Protein AF-A0A960P8P6-F1 (afdb_monomer_lite)

Secondary structure (DSSP, 8-state):
--TTT-TTHHHHHHHHHHHHHHHHHHHHHHHHHHTTS----HHHHHHHHHIIIIIIIIHHHHHHHHHHH-SS---HHHHHHHHHHHHHHHHHHHHHHHHHHH-SSTHHHHHHHHHHHHHHHHHHHHHHHHHT-TT---HHHHHHHHHHHHHHHHHHHHHHHHHHHHTTT----S-TT-TTHHHHIIIIIIIHHHHHHHHHHHH-TTTTT-

Structure (mmCIF, N/CA/C/O backbone):
data_AF-A0A960P8P6-F1
#
_entry.id   AF-A0A960P8P6-F1
#
loop_
_atom_site.group_PDB
_atom_site.id
_atom_site.type_symbol
_atom_site.label_atom_id
_atom_site.label_alt_id
_atom_site.label_comp_id
_atom_site.label_asym_id
_atom_site.label_entity_id
_atom_site.label_seq_id
_atom_site.pdbx_PDB_ins_code
_atom_site.Cartn_x
_atom_site.Cartn_y
_atom_site.Cartn_z
_atom_site.occupancy
_atom_site.B_iso_or_equiv
_atom_site.auth_seq_id
_atom_site.auth_comp_id
_atom_site.auth_asym_id
_atom_site.auth_atom_id
_atom_site.pdbx_PDB_model_num
ATOM 1 N N . MET A 1 1 ? -16.354 -10.178 14.674 1.00 59.31 1 MET A N 1
ATOM 2 C CA . MET A 1 1 ? -17.463 -9.675 13.827 1.00 59.31 1 MET A CA 1
ATOM 3 C C . MET A 1 1 ? -17.496 -10.502 12.548 1.00 59.31 1 MET A C 1
ATOM 5 O O . MET A 1 1 ? -16.431 -10.892 12.094 1.00 59.31 1 MET A O 1
ATOM 9 N N . ASP A 1 2 ? -18.669 -10.809 11.998 1.00 78.50 2 ASP A N 1
ATOM 10 C CA . ASP A 1 2 ? -18.790 -11.462 10.688 1.00 78.50 2 ASP A CA 1
ATOM 11 C C . ASP A 1 2 ? -18.575 -10.417 9.574 1.00 78.50 2 ASP A C 1
ATOM 13 O O . ASP A 1 2 ? -19.075 -9.294 9.656 1.00 78.50 2 ASP A O 1
ATOM 17 N N . LEU A 1 3 ? -17.842 -10.765 8.510 1.00 79.94 3 LEU A N 1
ATOM 18 C CA . LEU A 1 3 ? -17.683 -9.893 7.344 1.00 79.94 3 LEU A CA 1
ATOM 19 C C . LEU A 1 3 ? -19.033 -9.529 6.718 1.00 79.94 3 LEU A C 1
ATOM 21 O O . LEU A 1 3 ? -19.146 -8.468 6.102 1.00 79.94 3 LEU A O 1
ATOM 25 N N . THR A 1 4 ? -20.062 -10.369 6.856 1.00 84.38 4 THR A N 1
ATOM 26 C CA . THR A 1 4 ? -21.397 -10.064 6.327 1.00 84.38 4 THR A CA 1
ATOM 27 C C . THR A 1 4 ? -22.048 -8.843 6.977 1.00 84.38 4 THR A C 1
ATOM 29 O O . THR A 1 4 ? -22.801 -8.151 6.291 1.00 84.38 4 THR A O 1
ATOM 32 N N . THR A 1 5 ? -21.703 -8.524 8.227 1.00 87.19 5 THR A N 1
ATOM 33 C CA . THR A 1 5 ? -22.281 -7.411 8.997 1.00 87.19 5 THR A CA 1
ATOM 34 C C . THR A 1 5 ? -21.346 -6.205 9.133 1.00 87.19 5 THR A C 1
ATOM 36 O O . THR A 1 5 ? -21.743 -5.176 9.676 1.00 87.19 5 THR A O 1
ATOM 39 N N . HIS A 1 6 ? -20.119 -6.287 8.605 1.00 90.94 6 HIS A N 1
ATOM 40 C CA . HIS A 1 6 ? -19.128 -5.215 8.701 1.00 90.94 6 HIS A CA 1
ATOM 41 C C . HIS A 1 6 ? -19.533 -3.965 7.898 1.00 90.94 6 HIS A C 1
ATOM 43 O O . HIS A 1 6 ? -19.796 -4.044 6.694 1.00 90.94 6 HIS A O 1
ATOM 49 N N . ALA A 1 7 ? -19.482 -2.782 8.523 1.00 92.81 7 ALA A N 1
ATOM 50 C CA . ALA A 1 7 ? -19.896 -1.508 7.913 1.00 92.81 7 ALA A CA 1
ATOM 51 C C . ALA A 1 7 ? -19.141 -1.158 6.611 1.00 92.81 7 ALA A C 1
ATOM 53 O O . ALA A 1 7 ? -19.686 -0.506 5.720 1.00 92.81 7 ALA A O 1
ATOM 54 N N . TYR A 1 8 ? -17.899 -1.638 6.488 1.00 96.00 8 TYR A N 1
ATOM 55 C CA . TYR A 1 8 ? -17.022 -1.437 5.324 1.00 96.00 8 TYR A CA 1
ATOM 56 C C . TYR A 1 8 ? -16.850 -2.686 4.448 1.00 96.00 8 TYR A C 1
ATOM 58 O O . TYR A 1 8 ? -15.866 -2.818 3.721 1.00 96.00 8 TYR A O 1
ATOM 66 N N . ARG A 1 9 ? -17.791 -3.636 4.502 1.00 95.62 9 ARG A N 1
ATOM 67 C CA . ARG A 1 9 ? -17.743 -4.885 3.721 1.00 95.62 9 ARG A CA 1
ATOM 68 C C . ARG A 1 9 ? -17.513 -4.651 2.226 1.00 95.62 9 ARG A C 1
ATOM 70 O O . ARG A 1 9 ? -16.745 -5.385 1.610 1.00 95.62 9 ARG A O 1
ATOM 77 N N . SER A 1 10 ? -18.169 -3.653 1.632 1.00 96.69 10 SER A N 1
ATOM 78 C CA . SER A 1 10 ? -17.985 -3.311 0.213 1.00 96.69 10 SER A CA 1
ATOM 79 C C . SER A 1 10 ? -16.555 -2.880 -0.106 1.00 96.69 10 SER A C 1
ATOM 81 O O . SER A 1 10 ? -16.003 -3.305 -1.113 1.00 96.69 10 SER A O 1
ATOM 83 N N . GLN A 1 11 ? -15.946 -2.079 0.765 1.00 98.06 11 GLN A N 1
ATOM 84 C CA . GLN A 1 11 ? -14.593 -1.551 0.609 1.00 98.06 11 GLN A CA 1
ATOM 85 C C . GLN A 1 11 ? -13.559 -2.663 0.772 1.00 98.06 11 GLN A C 1
ATOM 87 O O . GLN A 1 11 ? -12.677 -2.810 -0.067 1.00 98.06 11 GLN A O 1
ATOM 92 N N . ILE A 1 12 ? -13.725 -3.507 1.794 1.00 97.56 12 ILE A N 1
ATOM 93 C CA . ILE A 1 12 ? -12.895 -4.699 2.005 1.00 97.56 12 ILE A CA 1
ATOM 94 C C . ILE A 1 12 ? -12.944 -5.607 0.770 1.00 97.56 12 ILE A C 1
ATOM 96 O O . ILE A 1 12 ? -11.909 -6.047 0.283 1.00 97.56 12 ILE A O 1
ATOM 100 N N . ARG A 1 13 ? -14.135 -5.845 0.209 1.00 97.56 13 ARG A N 1
ATOM 101 C CA . ARG A 1 13 ? -14.291 -6.667 -1.001 1.00 97.56 13 ARG A CA 1
ATOM 102 C C . ARG A 1 13 ? -13.698 -6.039 -2.247 1.00 97.56 13 ARG A C 1
ATOM 104 O O . ARG A 1 13 ? -13.136 -6.766 -3.052 1.00 97.56 13 ARG A O 1
ATOM 111 N N . LEU A 1 14 ? -13.817 -4.726 -2.409 1.00 98.31 14 LEU A N 1
ATOM 112 C CA . LEU A 1 14 ? -13.173 -4.011 -3.505 1.00 98.31 14 LEU A CA 1
ATOM 113 C C . LEU A 1 14 ? -11.653 -4.188 -3.442 1.00 98.31 14 LEU A C 1
ATOM 115 O O . LEU A 1 14 ? -11.039 -4.571 -4.435 1.00 98.31 14 LEU A O 1
ATOM 119 N N . LEU A 1 15 ? -11.063 -3.939 -2.271 1.00 98.56 15 LEU A N 1
ATOM 120 C CA . LEU A 1 15 ? -9.624 -4.045 -2.050 1.00 98.56 15 LEU A CA 1
ATOM 121 C C . LEU A 1 15 ? -9.133 -5.476 -2.282 1.00 98.56 15 LEU A C 1
ATOM 123 O O . LEU A 1 15 ? -8.241 -5.681 -3.097 1.00 98.56 15 LEU A O 1
ATOM 127 N N . LEU A 1 16 ? -9.762 -6.467 -1.641 1.00 98.12 16 LEU A N 1
ATOM 128 C CA . LEU A 1 16 ? -9.388 -7.878 -1.784 1.00 98.12 16 LEU A CA 1
ATOM 129 C C . LEU A 1 16 ? -9.676 -8.431 -3.183 1.00 98.12 16 LEU A C 1
ATOM 131 O O . LEU A 1 16 ? -8.900 -9.227 -3.697 1.00 98.12 16 LEU A O 1
ATOM 135 N N . GLY A 1 17 ? -10.766 -8.010 -3.823 1.00 98.31 17 GLY A N 1
ATOM 136 C CA . GLY A 1 17 ? -11.088 -8.405 -5.193 1.00 98.31 17 GLY A CA 1
ATOM 137 C C . GLY A 1 17 ? -10.066 -7.860 -6.188 1.00 98.31 17 GLY A C 1
ATOM 138 O O . GLY A 1 17 ? -9.570 -8.603 -7.030 1.00 98.31 17 GLY A O 1
ATOM 139 N N . THR A 1 18 ? -9.684 -6.589 -6.041 1.00 98.31 18 THR A N 1
ATOM 140 C CA . THR A 1 18 ? -8.612 -5.982 -6.846 1.00 98.31 18 THR A CA 1
ATOM 141 C C . THR A 1 18 ? -7.280 -6.681 -6.577 1.00 98.31 18 THR A C 1
ATOM 143 O O . THR A 1 18 ? -6.582 -7.047 -7.519 1.00 98.31 18 THR A O 1
ATOM 146 N N . ALA A 1 19 ? -6.958 -6.943 -5.307 1.00 98.25 19 ALA A N 1
ATOM 147 C CA . ALA A 1 19 ? -5.765 -7.681 -4.908 1.00 98.25 19 ALA A CA 1
ATOM 148 C C . ALA A 1 19 ? -5.712 -9.072 -5.550 1.00 98.25 19 ALA A C 1
ATOM 150 O O . ALA A 1 19 ? -4.660 -9.471 -6.033 1.00 98.25 19 ALA A O 1
ATOM 151 N N . LEU A 1 20 ? -6.838 -9.789 -5.602 1.00 98.19 20 LEU A N 1
ATOM 152 C CA . LEU A 1 20 ? -6.931 -11.119 -6.203 1.00 98.19 20 LEU A CA 1
ATOM 153 C C . LEU A 1 20 ? -6.726 -11.085 -7.722 1.00 98.19 20 LEU A C 1
ATOM 155 O O . LEU A 1 20 ? -5.990 -11.909 -8.256 1.00 98.19 20 LEU A O 1
ATOM 159 N N . VAL A 1 21 ? -7.341 -10.130 -8.423 1.00 97.06 21 VAL A N 1
ATOM 160 C CA . VAL A 1 21 ? -7.136 -9.961 -9.873 1.00 97.06 21 VAL A CA 1
ATOM 161 C C . VAL A 1 21 ? -5.660 -9.699 -10.172 1.00 97.06 21 VAL A C 1
ATOM 163 O O . VAL A 1 21 ? -5.074 -10.319 -11.056 1.00 97.06 21 VAL A O 1
ATOM 166 N N . MET A 1 22 ? -5.040 -8.822 -9.389 1.00 96.88 22 MET A N 1
ATOM 167 C CA . MET A 1 22 ? -3.630 -8.473 -9.535 1.00 96.88 22 MET A CA 1
ATOM 168 C C . MET A 1 22 ? -2.704 -9.621 -9.102 1.00 96.88 22 MET A C 1
ATOM 170 O O . MET A 1 22 ? -1.667 -9.844 -9.723 1.00 96.88 22 MET A O 1
ATOM 174 N N . PHE A 1 23 ? -3.105 -10.414 -8.106 1.00 96.94 23 PHE A N 1
ATOM 175 C CA . PHE A 1 23 ? -2.407 -11.630 -7.695 1.00 96.94 23 PHE A CA 1
ATOM 176 C C . PHE A 1 23 ? -2.272 -12.629 -8.851 1.00 96.94 23 PHE A C 1
ATOM 178 O O . PHE A 1 23 ? -1.192 -13.177 -9.055 1.00 96.94 23 PHE A O 1
ATOM 185 N N . VAL A 1 24 ? -3.328 -12.820 -9.651 1.00 97.12 24 VAL A N 1
ATOM 186 C CA . VAL A 1 24 ? -3.284 -13.715 -10.822 1.00 97.12 24 VAL A CA 1
ATOM 187 C C . VAL A 1 24 ? -2.200 -13.283 -11.813 1.00 97.12 24 VAL A C 1
ATOM 189 O O . VAL A 1 24 ? -1.461 -14.128 -12.311 1.00 97.12 24 VAL A O 1
ATOM 192 N N . PHE A 1 25 ? -2.047 -11.979 -12.065 1.00 93.75 25 PHE A N 1
ATOM 193 C CA . PHE A 1 25 ? -0.968 -11.481 -12.921 1.00 93.75 25 PHE A CA 1
ATOM 194 C C . PHE A 1 25 ? 0.408 -11.853 -12.357 1.00 93.75 25 PHE A C 1
ATOM 196 O O . PHE A 1 25 ? 1.214 -12.478 -13.043 1.00 93.75 25 PHE A O 1
ATOM 203 N N . THR A 1 26 ? 0.682 -11.493 -11.100 1.00 95.69 26 THR A N 1
ATOM 204 C CA . THR A 1 26 ? 2.017 -11.699 -10.518 1.00 95.69 26 THR A CA 1
ATOM 205 C C . THR A 1 26 ? 2.342 -13.187 -10.366 1.00 95.69 26 THR A C 1
ATOM 207 O O . THR A 1 26 ? 3.448 -13.588 -10.715 1.00 95.69 26 THR A O 1
ATOM 210 N N . VAL A 1 27 ? 1.392 -14.039 -9.964 1.00 96.88 27 VAL A N 1
ATOM 211 C CA . VAL A 1 27 ? 1.653 -15.475 -9.776 1.00 96.88 27 VAL A CA 1
ATOM 212 C C . VAL A 1 27 ? 1.950 -16.186 -11.095 1.00 96.88 27 VAL A C 1
ATOM 214 O O . VAL A 1 27 ? 2.835 -17.033 -11.132 1.00 96.88 27 VAL A O 1
ATOM 217 N N . VAL A 1 28 ? 1.279 -15.814 -12.192 1.00 97.69 28 VAL A N 1
ATOM 218 C CA . VAL A 1 28 ? 1.557 -16.386 -13.518 1.00 97.69 28 VAL A CA 1
ATOM 219 C C . VAL A 1 28 ? 2.973 -16.034 -13.963 1.00 97.69 28 VAL A C 1
ATOM 221 O O . VAL A 1 28 ? 3.729 -16.931 -14.326 1.00 97.69 28 VAL A O 1
ATOM 224 N N . ILE A 1 29 ? 3.357 -14.755 -13.878 1.00 97.31 29 ILE A N 1
ATOM 225 C CA . ILE A 1 29 ? 4.718 -14.324 -14.228 1.00 97.31 29 ILE A CA 1
ATOM 226 C C . ILE A 1 29 ? 5.753 -15.013 -13.330 1.00 97.31 29 ILE A C 1
ATOM 228 O O . ILE A 1 29 ? 6.744 -15.532 -13.833 1.00 97.31 29 ILE A O 1
ATOM 232 N N . GLY A 1 30 ? 5.495 -15.084 -12.021 1.00 96.31 30 GLY A N 1
ATOM 233 C CA . GLY A 1 30 ? 6.397 -15.709 -11.055 1.00 96.31 30 GLY A CA 1
ATOM 234 C C . GLY A 1 30 ? 6.594 -17.206 -11.291 1.00 96.31 30 GLY A C 1
ATOM 235 O O . GLY A 1 30 ? 7.721 -17.681 -11.223 1.00 96.31 30 GLY A O 1
ATOM 236 N N . ILE A 1 31 ? 5.530 -17.950 -11.616 1.00 97.75 31 ILE A N 1
ATOM 237 C CA . ILE A 1 31 ? 5.629 -19.381 -11.940 1.00 97.75 31 ILE A CA 1
ATOM 238 C C . ILE A 1 31 ? 6.396 -19.578 -13.245 1.00 97.75 31 ILE A C 1
ATOM 240 O O . ILE A 1 31 ? 7.332 -20.371 -13.273 1.00 97.75 31 ILE A O 1
ATOM 244 N N . LEU A 1 32 ? 6.023 -18.872 -14.316 1.00 98.19 32 LEU A N 1
ATOM 245 C CA . LEU A 1 32 ? 6.659 -19.039 -15.626 1.00 98.19 32 LEU A CA 1
ATOM 246 C C . LEU A 1 32 ? 8.147 -18.680 -15.588 1.00 98.19 32 LEU A C 1
ATOM 248 O O . LEU A 1 32 ? 8.956 -19.394 -16.174 1.00 98.19 32 LEU A O 1
ATOM 252 N N . ASN A 1 33 ? 8.504 -17.619 -14.863 1.00 97.12 33 ASN A N 1
ATOM 253 C CA . ASN A 1 33 ? 9.893 -17.222 -14.685 1.00 97.12 33 ASN A CA 1
ATOM 254 C C . ASN A 1 33 ? 10.650 -18.169 -13.744 1.00 97.12 33 ASN A C 1
ATOM 256 O O . ASN A 1 33 ? 11.727 -18.627 -14.086 1.00 97.12 33 ASN A O 1
ATOM 260 N N . GLY A 1 34 ? 10.079 -18.517 -12.587 1.00 95.31 34 GLY A N 1
ATOM 261 C CA . GLY A 1 34 ? 10.743 -19.362 -11.586 1.00 95.31 34 GLY A CA 1
ATOM 262 C C . GLY A 1 34 ? 10.852 -20.845 -11.958 1.00 95.31 34 GLY A C 1
ATOM 263 O O . GLY A 1 34 ? 11.513 -21.599 -11.251 1.00 95.31 34 GLY A O 1
ATOM 264 N N . THR A 1 35 ? 10.188 -21.273 -13.034 1.00 97.62 35 THR A N 1
ATOM 265 C CA . THR A 1 35 ? 10.320 -22.618 -13.622 1.00 97.62 35 THR A CA 1
ATOM 266 C C . THR A 1 35 ? 11.112 -22.613 -14.929 1.00 97.62 35 THR A C 1
ATOM 268 O O . THR A 1 35 ? 11.120 -23.623 -15.630 1.00 97.62 35 THR A O 1
ATOM 271 N N . ASP A 1 36 ? 11.748 -21.485 -15.262 1.00 96.00 36 ASP A N 1
ATOM 272 C CA . ASP A 1 36 ? 12.542 -21.289 -16.477 1.00 96.00 36 ASP A CA 1
ATOM 273 C C . ASP A 1 36 ? 11.766 -21.607 -17.774 1.00 96.00 36 ASP A C 1
ATOM 275 O O . ASP A 1 36 ? 12.334 -22.019 -18.785 1.00 96.00 36 ASP A O 1
ATOM 279 N N . LEU A 1 37 ? 10.436 -21.435 -17.760 1.00 97.75 37 LEU A N 1
ATOM 280 C CA . LEU A 1 37 ? 9.584 -21.640 -18.936 1.00 97.75 37 LEU A CA 1
ATOM 281 C C . LEU A 1 37 ? 9.543 -20.404 -19.841 1.00 97.75 37 LEU A C 1
ATOM 283 O O . LEU A 1 37 ? 9.296 -20.538 -21.041 1.00 97.75 37 LEU A O 1
ATOM 287 N N . VAL A 1 38 ? 9.727 -19.208 -19.269 1.00 97.81 38 VAL A N 1
ATOM 288 C CA . VAL A 1 38 ? 9.720 -17.929 -19.992 1.00 97.81 38 VAL A CA 1
ATOM 289 C C . VAL A 1 38 ? 10.743 -16.961 -19.396 1.00 97.81 38 VAL A C 1
ATOM 291 O O . VAL A 1 38 ? 10.694 -16.643 -18.204 1.00 97.81 38 VAL A O 1
ATOM 294 N N . ASP A 1 39 ? 11.591 -16.411 -20.265 1.00 96.25 39 ASP A N 1
ATOM 295 C CA . ASP A 1 39 ? 12.459 -15.275 -19.961 1.00 96.25 39 ASP A CA 1
ATOM 296 C C . ASP A 1 39 ? 11.719 -13.966 -20.248 1.00 96.25 39 ASP A C 1
ATOM 298 O O . ASP A 1 39 ? 11.395 -13.653 -21.395 1.00 96.25 39 ASP A O 1
ATOM 302 N N . PHE A 1 40 ? 11.418 -13.205 -19.197 1.00 96.69 40 PHE A N 1
ATOM 303 C CA . PHE A 1 40 ? 10.716 -11.930 -19.314 1.00 96.69 40 PHE A CA 1
ATOM 304 C C . PHE A 1 40 ? 11.676 -10.743 -19.329 1.00 96.69 40 PHE A C 1
ATOM 306 O O . PHE A 1 40 ? 12.687 -10.732 -18.626 1.00 96.69 40 PHE A O 1
ATOM 313 N N . ASP A 1 41 ? 11.279 -9.691 -20.046 1.00 96.56 41 ASP A N 1
ATOM 314 C CA . ASP A 1 41 ? 11.951 -8.397 -19.988 1.00 96.56 41 ASP A CA 1
ATOM 315 C C . ASP A 1 41 ? 11.915 -7.801 -18.571 1.00 96.56 41 ASP A C 1
ATOM 317 O O . ASP A 1 41 ? 11.016 -8.063 -17.756 1.00 96.56 41 ASP A O 1
ATOM 321 N N . ARG A 1 42 ? 12.891 -6.936 -18.276 1.00 93.62 42 ARG A N 1
ATOM 322 C CA . ARG A 1 42 ? 13.064 -6.329 -16.949 1.00 93.62 42 ARG A CA 1
ATOM 323 C C . ARG A 1 42 ? 11.820 -5.566 -16.497 1.00 93.62 42 ARG A C 1
ATOM 325 O O . ARG A 1 42 ? 11.491 -5.587 -15.315 1.00 93.62 42 ARG A O 1
ATOM 332 N N . GLU A 1 43 ? 11.121 -4.899 -17.403 1.00 95.06 43 GLU A N 1
ATOM 333 C CA . GLU A 1 43 ? 9.902 -4.131 -17.137 1.00 95.06 43 GLU A CA 1
ATOM 334 C C . GLU A 1 43 ? 8.779 -5.032 -16.619 1.00 95.06 43 GLU A C 1
ATOM 336 O O . GLU A 1 43 ? 8.070 -4.672 -15.675 1.00 95.06 43 GLU A O 1
ATOM 341 N N . VAL A 1 44 ? 8.645 -6.232 -17.187 1.00 96.62 44 VAL A N 1
ATOM 342 C CA . VAL A 1 44 ? 7.656 -7.227 -16.759 1.00 96.62 44 VAL A CA 1
ATOM 343 C C . VAL A 1 44 ? 8.029 -7.788 -15.391 1.00 96.62 44 VAL A C 1
ATOM 345 O O . VAL A 1 44 ? 7.159 -7.878 -14.526 1.00 96.62 44 VAL A O 1
ATOM 348 N N . LEU A 1 45 ? 9.310 -8.079 -15.147 1.00 96.31 45 LEU A N 1
ATOM 349 C CA . LEU A 1 45 ? 9.791 -8.542 -13.838 1.00 96.31 45 LEU A CA 1
ATOM 350 C C . LEU A 1 45 ? 9.615 -7.474 -12.748 1.00 96.31 45 LEU A C 1
ATOM 352 O O . LEU A 1 45 ? 9.127 -7.768 -11.655 1.00 96.31 45 LEU A O 1
ATOM 356 N N . LEU A 1 46 ? 9.935 -6.214 -13.054 1.00 94.62 46 LEU A N 1
ATOM 357 C CA . LEU A 1 46 ? 9.680 -5.088 -12.157 1.00 94.62 46 LEU A CA 1
ATOM 358 C C . LEU A 1 46 ? 8.184 -4.937 -11.890 1.00 94.62 46 LEU A C 1
ATOM 360 O O . LEU A 1 46 ? 7.779 -4.744 -10.747 1.00 94.62 46 LEU A O 1
ATOM 364 N N . THR A 1 47 ? 7.346 -5.076 -12.912 1.00 96.50 47 THR A N 1
ATOM 365 C CA . THR A 1 47 ? 5.894 -5.039 -12.727 1.00 96.50 47 THR A CA 1
ATOM 366 C C . THR A 1 47 ? 5.425 -6.198 -11.857 1.00 96.50 47 THR A C 1
ATOM 368 O O . THR A 1 47 ? 4.649 -5.976 -10.938 1.00 96.50 47 THR A O 1
ATOM 371 N N . HIS A 1 48 ? 5.920 -7.417 -12.068 1.00 95.75 48 HIS A N 1
ATOM 372 C CA . HIS A 1 48 ? 5.591 -8.587 -11.255 1.00 95.75 48 HIS A CA 1
ATOM 373 C C . HIS A 1 48 ? 5.827 -8.337 -9.758 1.00 95.75 48 HIS A C 1
ATOM 375 O O . HIS A 1 48 ? 4.911 -8.564 -8.958 1.00 95.75 48 HIS A O 1
ATOM 381 N N . VAL A 1 49 ? 7.000 -7.813 -9.380 1.00 94.19 49 VAL A N 1
ATOM 382 C CA . VAL A 1 49 ? 7.324 -7.552 -7.964 1.00 94.19 49 VAL A CA 1
ATOM 383 C C . VAL A 1 49 ? 6.502 -6.402 -7.375 1.00 94.19 49 VAL A C 1
ATOM 385 O O . VAL A 1 49 ? 6.077 -6.477 -6.217 1.00 94.19 49 VAL A O 1
ATOM 388 N N . HIS A 1 50 ? 6.210 -5.361 -8.162 1.00 95.56 50 HIS A N 1
ATOM 389 C CA . HIS A 1 50 ? 5.382 -4.234 -7.718 1.00 95.56 50 HIS A CA 1
ATOM 390 C C . HIS A 1 50 ? 3.906 -4.618 -7.611 1.00 95.56 50 HIS A C 1
ATOM 392 O O . HIS A 1 50 ? 3.248 -4.249 -6.641 1.00 95.56 50 HIS A O 1
ATOM 398 N N . VAL A 1 51 ? 3.393 -5.436 -8.529 1.00 96.56 51 VAL A N 1
ATOM 399 C CA . VAL A 1 51 ? 2.052 -6.018 -8.440 1.00 96.56 51 VAL A CA 1
ATOM 400 C C . VAL A 1 51 ? 1.949 -6.895 -7.194 1.00 96.56 51 VAL A C 1
ATOM 402 O O . VAL A 1 51 ? 0.985 -6.760 -6.442 1.00 96.56 51 VAL A O 1
ATOM 405 N N . GLY A 1 52 ? 2.943 -7.744 -6.925 1.00 94.75 52 GLY A N 1
ATOM 406 C CA . GLY A 1 52 ? 2.966 -8.578 -5.721 1.00 94.75 52 GLY A CA 1
ATOM 407 C C . GLY A 1 52 ? 2.945 -7.748 -4.438 1.00 94.75 52 GLY A C 1
ATOM 408 O O . GLY A 1 52 ? 2.086 -7.941 -3.578 1.00 94.75 52 GLY A O 1
ATOM 409 N N . THR A 1 53 ? 3.840 -6.769 -4.330 1.00 94.25 53 THR A N 1
ATOM 410 C CA . THR A 1 53 ? 3.995 -5.981 -3.101 1.00 94.25 53 THR A CA 1
ATOM 411 C C . THR A 1 53 ? 2.878 -4.950 -2.933 1.00 94.25 53 THR A C 1
ATOM 413 O O . THR A 1 53 ? 2.221 -4.922 -1.897 1.00 94.25 53 THR A O 1
ATOM 416 N N . LEU A 1 54 ? 2.628 -4.115 -3.944 1.00 92.44 54 LEU A N 1
ATOM 417 C CA . LEU A 1 54 ? 1.707 -2.980 -3.847 1.00 92.44 54 LEU A CA 1
ATOM 418 C C . LEU A 1 54 ? 0.258 -3.369 -4.143 1.00 92.44 54 LEU A C 1
ATOM 420 O O . LEU A 1 54 ? -0.654 -2.891 -3.473 1.00 92.44 54 LEU A O 1
ATOM 424 N N . ALA A 1 55 ? -0.005 -4.194 -5.158 1.00 94.25 55 ALA A N 1
ATOM 425 C CA . ALA A 1 55 ? -1.390 -4.500 -5.514 1.00 94.25 55 ALA A CA 1
ATOM 426 C C . ALA A 1 55 ? -1.944 -5.659 -4.690 1.00 94.25 55 ALA A C 1
ATOM 428 O O . ALA A 1 55 ? -2.996 -5.517 -4.077 1.00 94.25 55 ALA A O 1
ATOM 429 N N . TRP A 1 56 ? -1.251 -6.792 -4.627 1.00 95.00 56 TRP A N 1
ATOM 430 C CA . TRP A 1 56 ? -1.747 -7.931 -3.865 1.00 95.00 56 TRP A CA 1
ATOM 431 C C . TRP A 1 56 ? -1.621 -7.701 -2.354 1.00 95.00 56 TRP A C 1
ATOM 433 O O . TRP A 1 56 ? -2.631 -7.714 -1.642 1.00 95.00 56 TRP A O 1
ATOM 443 N N . ILE A 1 57 ? -0.410 -7.440 -1.854 1.00 95.62 57 ILE A N 1
ATOM 444 C CA . ILE A 1 57 ? -0.179 -7.372 -0.406 1.00 95.62 57 ILE A CA 1
ATOM 445 C C . ILE A 1 57 ? -0.680 -6.052 0.191 1.00 95.62 57 ILE A C 1
ATOM 447 O O . ILE A 1 57 ? -1.471 -6.091 1.132 1.00 95.62 57 ILE A O 1
ATOM 451 N N . THR A 1 58 ? -0.310 -4.882 -0.342 1.00 97.19 58 THR A N 1
ATOM 452 C CA . THR A 1 58 ? -0.729 -3.601 0.264 1.00 97.19 58 THR A CA 1
ATOM 453 C C . THR A 1 58 ? -2.248 -3.381 0.233 1.00 97.19 58 THR A C 1
ATOM 455 O O . THR A 1 58 ? -2.799 -2.892 1.218 1.00 97.19 58 THR A O 1
ATOM 458 N N . LEU A 1 59 ? -2.976 -3.795 -0.816 1.00 98.38 59 LEU A N 1
ATOM 459 C CA . LEU A 1 59 ? -4.448 -3.721 -0.788 1.00 98.38 59 LEU A CA 1
ATOM 460 C C . LEU A 1 59 ? -5.057 -4.673 0.251 1.00 98.38 59 LEU A C 1
ATOM 462 O O . LEU A 1 59 ? -6.025 -4.306 0.921 1.00 98.38 59 LEU A O 1
ATOM 466 N N . SER A 1 60 ? -4.473 -5.862 0.433 1.00 97.81 60 SER A N 1
ATOM 467 C CA . SER A 1 60 ? -4.875 -6.791 1.499 1.00 97.81 60 SER A CA 1
ATOM 468 C C . SER A 1 60 ? -4.607 -6.204 2.885 1.00 97.81 60 SER A C 1
ATOM 470 O O . SER A 1 60 ? -5.446 -6.319 3.777 1.00 97.81 60 SER A O 1
ATOM 472 N N . VAL A 1 61 ? -3.490 -5.490 3.048 1.00 97.50 61 VAL A N 1
ATOM 473 C CA . VAL A 1 61 ? -3.172 -4.730 4.262 1.00 97.50 61 VAL A CA 1
ATOM 474 C C . VAL A 1 61 ? -4.215 -3.651 4.512 1.00 97.50 61 VAL A C 1
ATOM 476 O O . VAL A 1 61 ? -4.737 -3.594 5.613 1.00 97.50 61 VAL A O 1
ATOM 479 N N . PHE A 1 62 ? -4.602 -2.846 3.521 1.00 98.25 62 PHE A N 1
ATOM 480 C CA . PHE A 1 62 ? -5.655 -1.837 3.710 1.00 98.25 62 PHE A CA 1
ATOM 481 C C . PHE A 1 62 ? -7.005 -2.455 4.087 1.00 98.25 62 PHE A C 1
ATOM 483 O O . PHE A 1 62 ? -7.726 -1.909 4.924 1.00 98.25 62 PHE A O 1
ATOM 490 N N . ALA A 1 63 ? -7.340 -3.614 3.518 1.00 97.19 63 ALA A N 1
ATOM 491 C CA . ALA A 1 63 ? -8.530 -4.360 3.906 1.00 97.19 63 ALA A CA 1
ATOM 492 C C . ALA A 1 63 ? -8.446 -4.844 5.366 1.00 97.19 63 ALA A C 1
ATOM 494 O O . ALA A 1 63 ? -9.415 -4.698 6.113 1.00 97.19 63 ALA A O 1
ATOM 495 N N . ALA A 1 64 ? -7.286 -5.349 5.797 1.00 95.06 64 ALA A N 1
ATOM 496 C CA . ALA A 1 64 ? -7.027 -5.706 7.191 1.00 95.06 64 ALA A CA 1
ATOM 497 C C . ALA A 1 64 ? -7.057 -4.477 8.118 1.00 95.06 64 ALA A C 1
ATOM 499 O O . ALA A 1 64 ? -7.585 -4.551 9.223 1.00 95.06 64 ALA A O 1
ATOM 500 N N . THR A 1 65 ? -6.584 -3.319 7.656 1.00 95.62 65 THR A N 1
ATOM 501 C CA . THR A 1 65 ? -6.662 -2.053 8.391 1.00 95.62 65 THR A CA 1
ATOM 502 C C . THR A 1 65 ? -8.117 -1.643 8.607 1.00 95.62 65 THR A C 1
ATOM 504 O O . THR A 1 65 ? -8.498 -1.308 9.725 1.00 95.62 65 THR A O 1
ATOM 507 N N . LEU A 1 66 ? -8.977 -1.727 7.586 1.00 95.75 66 LEU A N 1
ATOM 508 C CA . LEU A 1 66 ? -10.419 -1.522 7.772 1.00 95.75 66 LEU A CA 1
ATOM 509 C C . LEU A 1 66 ? -10.999 -2.513 8.783 1.00 95.75 66 LEU A C 1
ATOM 511 O O . LEU A 1 66 ? -11.790 -2.124 9.634 1.00 95.75 66 LEU A O 1
ATOM 515 N N . TRP A 1 67 ? -10.593 -3.778 8.698 1.00 92.81 67 TRP A N 1
ATOM 516 C CA . TRP A 1 67 ? -11.078 -4.830 9.582 1.00 92.81 67 TRP A CA 1
ATOM 517 C C . TRP A 1 67 ? -10.689 -4.628 11.049 1.00 92.81 67 TRP A C 1
ATOM 519 O O . TRP A 1 67 ? -11.485 -4.936 11.932 1.00 92.81 67 TRP A O 1
ATOM 529 N N . LEU A 1 68 ? -9.473 -4.161 11.328 1.00 91.25 68 LEU A N 1
ATOM 530 C CA . LEU A 1 68 ? -8.963 -4.021 12.694 1.00 91.25 68 LEU A CA 1
ATOM 531 C C . LEU A 1 68 ? -9.299 -2.665 13.319 1.00 91.25 68 LEU A C 1
ATOM 533 O O . LEU A 1 68 ? -9.512 -2.588 14.522 1.00 91.25 68 LEU A O 1
ATOM 537 N N . PHE A 1 69 ? -9.373 -1.598 12.521 1.00 93.31 69 PHE A N 1
ATOM 538 C CA . PHE A 1 69 ? -9.471 -0.227 13.036 1.00 93.31 69 PHE A CA 1
ATOM 539 C C . PHE A 1 69 ? -10.867 0.413 12.876 1.00 93.31 69 PHE A C 1
ATOM 541 O O . PHE A 1 69 ? -11.103 1.527 13.367 1.00 93.31 69 PHE A O 1
ATOM 548 N N . ALA A 1 70 ? -11.814 -0.266 12.216 1.00 91.88 70 ALA A N 1
ATOM 549 C CA . ALA A 1 70 ? -13.208 0.169 12.103 1.00 91.88 70 ALA A CA 1
ATOM 550 C C . ALA A 1 70 ? -14.187 -0.840 12.721 1.00 91.88 70 ALA A C 1
ATOM 552 O O . ALA A 1 70 ? -14.934 -1.516 12.019 1.00 91.88 70 ALA A O 1
ATOM 553 N N . ASP A 1 71 ? -14.237 -0.879 14.053 1.00 80.50 71 ASP A N 1
ATOM 554 C CA . ASP A 1 71 ? -15.102 -1.796 14.815 1.00 80.50 71 ASP A CA 1
ATOM 555 C C . ASP A 1 71 ? -16.611 -1.445 14.777 1.00 80.50 71 ASP A C 1
ATOM 557 O O . ASP A 1 71 ? -17.442 -2.060 15.437 1.00 80.50 71 ASP A O 1
ATOM 561 N N . GLY A 1 72 ? -16.997 -0.457 13.968 1.00 84.69 72 GLY A N 1
ATOM 562 C CA . GLY A 1 72 ? -18.382 -0.058 13.753 1.00 84.69 72 GLY A CA 1
ATOM 563 C C . GLY A 1 72 ? -18.512 1.025 12.681 1.00 84.69 72 GLY A C 1
ATOM 564 O O . GLY A 1 72 ? -17.500 1.491 12.143 1.00 84.69 72 GLY A O 1
ATOM 565 N N . PRO A 1 73 ? -19.749 1.436 12.346 1.00 86.56 73 PRO A N 1
ATOM 566 C CA . PRO A 1 73 ? -19.983 2.562 11.451 1.00 86.56 73 PRO A CA 1
ATOM 567 C C . PRO A 1 73 ? -19.285 3.821 11.976 1.00 86.56 73 PRO A C 1
ATOM 569 O O . PRO A 1 73 ? -19.499 4.225 13.119 1.00 86.56 73 PRO A O 1
ATOM 572 N N . LEU A 1 74 ? -18.448 4.437 11.143 1.00 93.44 74 LEU A N 1
ATOM 573 C CA . LEU A 1 74 ? -17.821 5.718 11.461 1.00 93.44 74 LEU A CA 1
ATOM 574 C C . LEU A 1 74 ? -18.667 6.869 10.912 1.00 93.44 74 LEU A C 1
ATOM 576 O O . LEU A 1 74 ? -19.623 6.671 10.163 1.00 93.44 74 LEU A O 1
ATOM 580 N N . SER A 1 75 ? -18.276 8.094 11.250 1.00 93.44 75 SER A N 1
ATOM 581 C CA . SER A 1 75 ? -18.862 9.317 10.707 1.00 93.44 75 SER A CA 1
ATOM 582 C C . SER A 1 75 ? -17.780 10.326 10.306 1.00 93.44 75 SER A C 1
ATOM 584 O O . SER A 1 75 ? -16.593 10.166 10.616 1.00 93.44 75 SER A O 1
ATOM 586 N N . GLY A 1 76 ? -18.188 11.365 9.574 1.00 95.31 76 GLY A N 1
ATOM 587 C CA . GLY A 1 76 ? -17.316 12.468 9.171 1.00 95.31 76 GLY A CA 1
ATOM 588 C C . GLY A 1 76 ? -16.149 12.038 8.278 1.00 95.31 76 GLY A C 1
ATOM 589 O O . GLY A 1 76 ? -16.274 11.149 7.435 1.00 95.31 76 GLY A O 1
ATOM 590 N N . ALA A 1 77 ? -14.996 12.683 8.467 1.00 95.56 77 ALA A N 1
ATOM 591 C CA . ALA A 1 77 ? -13.814 12.476 7.629 1.00 95.56 77 ALA A CA 1
ATOM 592 C C . ALA A 1 77 ? -13.283 11.031 7.666 1.00 95.56 77 ALA A C 1
ATOM 594 O O . ALA A 1 77 ? -12.781 10.541 6.657 1.00 95.56 77 ALA A O 1
ATOM 595 N N . ALA A 1 78 ? -13.417 10.335 8.801 1.00 95.62 78 ALA A N 1
ATOM 596 C CA . ALA A 1 78 ? -12.941 8.962 8.937 1.00 95.62 78 ALA A CA 1
ATOM 597 C C . ALA A 1 78 ? -13.766 7.975 8.094 1.00 95.62 78 ALA A C 1
ATOM 599 O O . ALA A 1 78 ? -13.179 7.112 7.443 1.00 95.6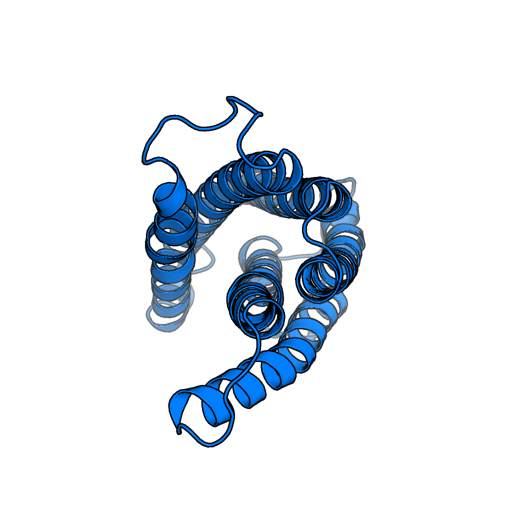2 78 ALA A O 1
ATOM 600 N N . ASP A 1 79 ? -15.097 8.123 8.065 1.00 97.25 79 ASP A N 1
ATOM 601 C CA . ASP A 1 79 ? -15.960 7.334 7.173 1.00 97.25 79 ASP A CA 1
ATOM 602 C C . ASP A 1 79 ? -15.721 7.698 5.705 1.00 97.25 79 ASP A C 1
ATOM 604 O O . ASP A 1 79 ? -15.561 6.812 4.864 1.00 97.25 79 ASP A O 1
ATOM 608 N N . GLY A 1 80 ? -15.618 9.000 5.414 1.00 97.50 80 GLY A N 1
ATOM 609 C CA . GLY A 1 80 ? -15.326 9.502 4.075 1.00 97.50 80 GLY A CA 1
ATOM 610 C C . GLY A 1 80 ? -14.056 8.878 3.498 1.00 97.50 80 GLY A C 1
ATOM 611 O O . GLY A 1 80 ? -14.114 8.270 2.430 1.00 97.50 80 GLY A O 1
ATOM 612 N N . TRP A 1 81 ? -12.940 8.947 4.233 1.00 97.88 81 TRP A N 1
ATOM 613 C CA . TRP A 1 81 ? -11.669 8.350 3.815 1.00 97.88 81 TRP A CA 1
ATOM 614 C C . TRP A 1 81 ? -11.741 6.828 3.691 1.00 97.88 81 TRP A C 1
ATOM 616 O O . TRP A 1 81 ? -11.255 6.285 2.706 1.00 97.88 81 TRP A O 1
ATOM 626 N N . ALA A 1 82 ? -12.380 6.125 4.631 1.00 97.50 82 ALA A N 1
ATOM 627 C CA . ALA A 1 82 ? -12.521 4.671 4.545 1.00 97.50 82 ALA A CA 1
ATOM 628 C C . ALA A 1 82 ? -13.223 4.232 3.247 1.00 97.50 82 ALA A C 1
ATOM 630 O O . ALA A 1 82 ? -12.904 3.184 2.695 1.00 97.50 82 ALA A O 1
ATOM 631 N N . ARG A 1 83 ? -14.156 5.040 2.725 1.00 97.50 83 ARG A N 1
ATOM 632 C CA . ARG A 1 83 ? -14.867 4.763 1.468 1.00 97.50 83 ARG A CA 1
ATOM 633 C C . ARG A 1 83 ? -14.081 5.201 0.238 1.00 97.50 83 ARG A C 1
ATOM 635 O O . ARG A 1 83 ? -13.904 4.400 -0.680 1.00 97.50 83 ARG A O 1
ATOM 642 N N . THR A 1 84 ? -13.640 6.456 0.193 1.00 97.88 84 THR A N 1
ATOM 643 C CA . THR A 1 84 ? -12.964 7.026 -0.984 1.00 97.88 84 THR A CA 1
ATOM 644 C C . THR A 1 84 ? -11.533 6.524 -1.111 1.00 97.88 84 THR A C 1
ATOM 646 O O . THR A 1 84 ? -11.105 6.188 -2.212 1.00 97.88 84 THR A O 1
ATOM 649 N N . GLY A 1 85 ? -10.823 6.379 0.006 1.00 98.00 85 GLY A N 1
ATOM 650 C CA . GLY A 1 85 ? -9.462 5.858 0.083 1.00 98.00 85 GLY A CA 1
ATOM 651 C C . GLY A 1 85 ? -9.338 4.426 -0.432 1.00 98.00 85 GLY A C 1
ATOM 652 O O . GLY A 1 85 ? -8.307 4.081 -1.001 1.00 98.00 85 GLY A O 1
ATOM 653 N N . SER A 1 86 ? -10.384 3.596 -0.318 1.00 98.56 86 SER A N 1
ATOM 654 C CA . SER A 1 86 ? -10.378 2.245 -0.903 1.00 98.56 86 SER A CA 1
ATOM 655 C C . SER A 1 86 ? -10.446 2.260 -2.427 1.00 98.56 86 SER A C 1
ATOM 657 O O . SER A 1 86 ? -9.720 1.510 -3.075 1.00 98.56 86 SER A O 1
ATOM 659 N N . TRP A 1 87 ? -11.281 3.128 -3.004 1.00 98.25 87 TRP A N 1
ATOM 660 C CA . TRP A 1 87 ? -11.348 3.320 -4.456 1.00 98.25 87 TRP A CA 1
ATOM 661 C C . TRP A 1 87 ? -10.080 3.968 -4.999 1.00 98.25 87 TRP A C 1
ATOM 663 O O . TRP A 1 87 ? -9.535 3.503 -6.000 1.00 98.25 87 TRP A O 1
ATOM 673 N N . LEU A 1 88 ? -9.586 5.000 -4.310 1.00 98.12 88 LEU A N 1
ATOM 674 C CA . LEU A 1 88 ? -8.329 5.658 -4.641 1.00 98.12 88 LEU A CA 1
ATOM 675 C C . LEU A 1 88 ? -7.177 4.656 -4.624 1.00 98.12 88 LEU A C 1
ATOM 677 O O . LEU A 1 88 ? -6.412 4.621 -5.582 1.00 98.12 88 LEU A O 1
ATOM 681 N N . ALA A 1 89 ? -7.078 3.822 -3.584 1.00 98.31 89 ALA A N 1
ATOM 682 C CA . ALA A 1 89 ? -6.074 2.771 -3.506 1.00 98.31 89 ALA A CA 1
ATOM 683 C C . ALA A 1 89 ? -6.188 1.825 -4.698 1.00 98.31 89 ALA A C 1
ATOM 685 O O . ALA A 1 89 ? -5.249 1.764 -5.482 1.00 98.31 89 ALA A O 1
ATOM 686 N N . ALA A 1 90 ? -7.339 1.171 -4.892 1.00 98.25 90 ALA A N 1
ATOM 687 C CA . ALA A 1 90 ? -7.542 0.215 -5.980 1.00 98.25 90 ALA A CA 1
ATOM 688 C C . ALA A 1 90 ? -7.161 0.793 -7.356 1.00 98.25 90 ALA A C 1
ATOM 690 O O . ALA A 1 90 ? -6.396 0.174 -8.093 1.00 98.25 90 ALA A O 1
ATOM 691 N N . GLY A 1 91 ? -7.628 2.004 -7.677 1.00 98.00 91 GLY A N 1
ATOM 692 C CA . GLY A 1 91 ? -7.302 2.667 -8.940 1.00 98.00 91 GLY A CA 1
ATOM 693 C C . GLY A 1 91 ? -5.824 3.041 -9.052 1.00 98.00 91 GLY A C 1
ATOM 694 O O . GLY A 1 91 ? -5.184 2.742 -10.060 1.00 98.00 91 GLY A O 1
ATOM 695 N N . THR A 1 92 ? -5.258 3.645 -8.005 1.00 97.38 92 THR A N 1
ATOM 696 C CA . THR A 1 92 ? -3.869 4.123 -8.012 1.00 97.38 92 THR A CA 1
ATOM 697 C C . THR A 1 92 ? -2.887 2.980 -8.208 1.00 97.38 92 THR A C 1
ATOM 699 O O . THR A 1 92 ? -1.962 3.129 -9.002 1.00 97.38 92 THR A O 1
ATOM 702 N N . VAL A 1 93 ? -3.073 1.826 -7.553 1.00 96.06 93 VAL A N 1
ATOM 703 C CA . VAL A 1 93 ? -2.119 0.719 -7.731 1.00 96.06 93 VAL A CA 1
ATOM 704 C C . VAL A 1 93 ? -2.182 0.119 -9.125 1.00 96.06 93 VAL A C 1
ATOM 706 O O . VAL A 1 93 ? -1.143 -0.236 -9.673 1.00 96.06 93 VAL A O 1
ATOM 709 N N . VAL A 1 94 ? -3.372 0.011 -9.719 1.00 96.81 94 VAL A N 1
ATOM 710 C CA . VAL A 1 94 ? -3.503 -0.478 -11.099 1.00 96.81 94 VAL A CA 1
ATOM 711 C C . VAL A 1 94 ? -2.768 0.461 -12.052 1.00 96.81 94 VAL A C 1
ATOM 713 O O . VAL A 1 94 ? -1.913 0.010 -12.811 1.00 96.81 94 VAL A O 1
ATOM 716 N N . VAL A 1 95 ? -3.024 1.769 -11.958 1.00 97.75 95 VAL A N 1
ATOM 717 C CA . VAL A 1 95 ? -2.352 2.771 -12.799 1.00 97.75 95 VAL A CA 1
ATOM 718 C C . VAL A 1 95 ? -0.843 2.763 -12.560 1.00 97.75 95 VAL A C 1
ATOM 720 O O . VAL A 1 95 ? -0.076 2.787 -13.519 1.00 97.75 95 VAL A O 1
ATOM 723 N N . TYR A 1 96 ? -0.395 2.671 -11.307 1.00 97.06 96 TYR A N 1
ATOM 724 C CA . TYR A 1 96 ? 1.030 2.676 -10.995 1.00 97.06 96 TYR A CA 1
ATOM 725 C C . TYR A 1 96 ? 1.756 1.455 -11.565 1.00 97.06 96 TYR A C 1
ATOM 727 O O . TYR A 1 96 ? 2.807 1.608 -12.184 1.00 97.06 96 TYR A O 1
ATOM 735 N N . ASN A 1 97 ? 1.172 0.259 -11.461 1.00 95.88 97 ASN A N 1
ATOM 736 C CA . ASN A 1 97 ? 1.750 -0.946 -12.059 1.00 95.88 97 ASN A CA 1
ATOM 737 C C . ASN A 1 97 ? 1.856 -0.846 -13.587 1.00 95.88 97 ASN A C 1
ATOM 739 O O . ASN A 1 97 ? 2.858 -1.271 -14.155 1.00 95.88 97 ASN A O 1
ATOM 743 N N . LEU A 1 98 ? 0.891 -0.207 -14.257 1.00 96.25 98 LEU A N 1
ATOM 744 C CA . LEU A 1 98 ? 0.998 0.058 -15.694 1.00 96.25 98 LEU A CA 1
ATOM 745 C C . LEU A 1 98 ? 2.188 0.966 -16.028 1.00 96.25 98 LEU A C 1
ATOM 747 O O . LEU A 1 98 ? 2.806 0.783 -17.075 1.00 96.25 98 LEU A O 1
ATOM 751 N N . THR A 1 99 ? 2.565 1.905 -15.153 1.00 97.19 99 THR A N 1
ATOM 752 C CA . THR A 1 99 ? 3.755 2.740 -15.400 1.00 97.19 99 THR A CA 1
ATOM 753 C C . THR A 1 99 ? 5.053 1.929 -15.394 1.00 97.19 99 THR A C 1
ATOM 755 O O . THR A 1 99 ? 5.951 2.241 -16.169 1.00 97.19 99 THR A O 1
ATOM 758 N N . PHE A 1 100 ? 5.148 0.845 -14.613 1.00 95.19 100 PHE A N 1
ATOM 759 C CA . PHE A 1 100 ? 6.317 -0.044 -14.652 1.00 95.19 100 PHE A CA 1
ATOM 760 C C . PHE A 1 100 ? 6.446 -0.797 -15.976 1.00 95.19 100 PHE A C 1
ATOM 762 O O . PHE A 1 100 ? 7.563 -0.949 -16.463 1.00 95.19 100 PHE A O 1
ATOM 769 N N . LEU A 1 101 ? 5.320 -1.187 -16.580 1.00 94.38 101 LEU A N 1
ATOM 770 C CA . LEU A 1 101 ? 5.298 -1.837 -17.894 1.00 94.38 101 LEU A CA 1
ATOM 771 C C . LEU A 1 101 ? 5.610 -0.887 -19.050 1.00 94.38 101 LEU A C 1
ATOM 773 O O . LEU A 1 101 ? 6.046 -1.338 -20.102 1.00 94.38 101 LEU A O 1
ATOM 777 N N . THR A 1 102 ? 5.315 0.406 -18.899 1.00 96.06 102 THR A N 1
ATOM 778 C CA . THR A 1 102 ? 5.194 1.311 -20.056 1.00 96.06 102 THR A CA 1
ATOM 779 C C . THR A 1 102 ? 6.206 2.444 -20.102 1.00 96.06 102 THR A C 1
ATOM 781 O O . THR A 1 102 ? 6.402 3.023 -21.169 1.00 96.06 102 THR A O 1
ATOM 784 N N . THR A 1 103 ? 6.836 2.818 -18.986 1.00 95.62 103 THR A N 1
ATOM 785 C CA . THR A 1 103 ? 7.738 3.978 -18.981 1.00 95.62 103 THR A CA 1
ATOM 786 C C . THR A 1 103 ? 8.712 3.976 -17.820 1.00 95.62 103 THR A C 1
ATOM 788 O O . THR A 1 103 ? 8.317 3.734 -16.687 1.00 95.62 103 THR A O 1
ATOM 791 N N 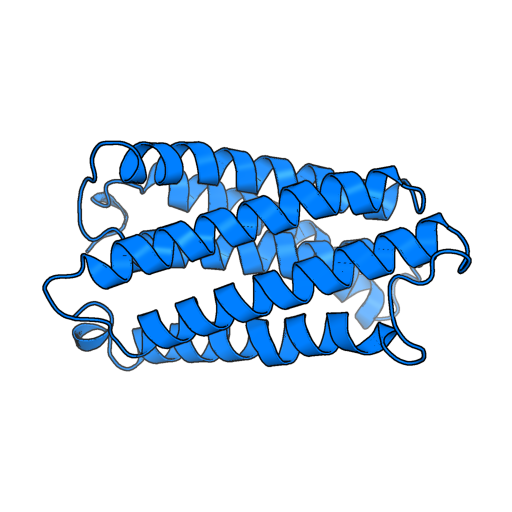. ASP A 1 104 ? 9.970 4.316 -18.070 1.00 94.81 104 ASP A N 1
ATOM 792 C CA . ASP A 1 104 ? 11.006 4.623 -17.076 1.00 94.81 104 ASP A CA 1
ATOM 793 C C . ASP A 1 104 ? 11.154 6.135 -16.796 1.00 94.81 104 ASP A C 1
ATOM 795 O O . ASP A 1 104 ? 11.960 6.537 -15.959 1.00 94.81 104 ASP A O 1
ATOM 799 N N . GLY A 1 105 ? 10.356 6.975 -17.463 1.00 96.56 105 GLY A N 1
ATOM 800 C CA . GLY A 1 105 ? 10.382 8.429 -17.329 1.00 96.56 105 GLY A CA 1
ATOM 801 C C . GLY A 1 105 ? 9.592 8.960 -16.128 1.00 96.56 105 GLY A C 1
ATOM 802 O O . GLY A 1 105 ? 9.015 8.213 -15.339 1.00 96.56 105 GLY A O 1
ATOM 803 N N . TYR A 1 106 ? 9.507 10.292 -16.019 1.00 97.44 106 TYR A N 1
ATOM 804 C CA . TYR A 1 106 ? 8.934 10.993 -14.856 1.00 97.44 106 TYR A CA 1
ATOM 805 C C . TYR A 1 106 ? 7.468 10.673 -14.540 1.00 97.44 106 TYR A C 1
ATOM 807 O O . TYR A 1 106 ? 7.028 10.904 -13.415 1.00 97.44 106 TYR A O 1
ATOM 815 N N . LEU A 1 107 ? 6.712 10.098 -15.478 1.00 97.75 107 LEU A N 1
ATOM 816 C CA . LEU A 1 107 ? 5.358 9.633 -15.188 1.00 97.75 107 LEU A CA 1
ATOM 817 C C . LEU A 1 107 ? 5.352 8.571 -14.075 1.00 97.75 107 LEU A C 1
ATOM 819 O O . LEU A 1 107 ? 4.480 8.610 -13.207 1.00 97.75 107 LEU A O 1
ATOM 823 N N . ARG A 1 108 ? 6.347 7.673 -14.046 1.00 97.38 108 ARG A N 1
ATOM 824 C CA . ARG A 1 108 ? 6.468 6.623 -13.024 1.00 97.38 108 ARG A CA 1
ATOM 825 C C . ARG A 1 108 ? 6.586 7.207 -11.605 1.00 97.38 108 ARG A C 1
ATOM 827 O O . ARG A 1 108 ? 5.706 6.917 -10.797 1.00 97.38 108 ARG A O 1
ATOM 834 N N . PRO A 1 109 ? 7.570 8.062 -11.261 1.00 97.62 109 PRO A N 1
ATOM 835 C CA . PRO A 1 109 ? 7.649 8.650 -9.922 1.00 97.62 109 PRO A CA 1
ATOM 836 C C . PRO A 1 109 ? 6.494 9.606 -9.592 1.00 97.62 109 PRO A C 1
ATOM 838 O O . PRO A 1 109 ? 6.126 9.718 -8.423 1.00 97.62 109 PRO A O 1
ATOM 841 N N . VAL A 1 110 ? 5.868 10.258 -10.580 1.00 98.38 110 VAL A N 1
ATOM 842 C CA . VAL A 1 110 ? 4.662 11.074 -10.343 1.00 98.38 110 VAL A CA 1
ATOM 843 C C . VAL A 1 110 ? 3.506 10.204 -9.852 1.00 98.38 110 VAL A C 1
ATOM 845 O O . VAL A 1 110 ? 2.932 10.479 -8.799 1.00 98.38 110 VAL A O 1
ATOM 848 N N . VAL A 1 111 ? 3.190 9.116 -10.558 1.00 98.19 111 VAL A N 1
ATOM 849 C CA . VAL A 1 111 ? 2.135 8.186 -10.125 1.00 98.19 111 VAL A CA 1
ATOM 850 C C . VAL A 1 111 ? 2.541 7.461 -8.835 1.00 98.19 111 VAL A C 1
ATOM 852 O O . VAL A 1 111 ? 1.716 7.292 -7.938 1.00 98.19 111 VAL A O 1
ATOM 855 N N . GLY A 1 112 ? 3.823 7.123 -8.681 1.00 97.75 112 GLY A N 1
ATOM 856 C CA . GLY A 1 112 ? 4.375 6.566 -7.446 1.00 97.75 112 GLY A CA 1
ATOM 857 C C . GLY A 1 112 ? 4.208 7.492 -6.241 1.00 97.75 112 GLY A C 1
ATOM 858 O O . GLY A 1 112 ? 3.922 7.022 -5.143 1.00 97.75 112 GLY A O 1
ATOM 859 N N . THR A 1 113 ? 4.280 8.810 -6.441 1.00 98.44 113 THR A N 1
ATOM 860 C CA . THR A 1 113 ? 3.996 9.801 -5.391 1.00 98.44 113 THR A CA 1
ATOM 861 C C . THR A 1 113 ? 2.537 9.727 -4.952 1.00 98.44 113 THR A C 1
ATOM 863 O O . THR A 1 113 ? 2.257 9.721 -3.756 1.00 98.44 113 THR A O 1
ATOM 866 N N . VAL A 1 114 ? 1.596 9.596 -5.894 1.00 98.31 114 VAL A N 1
ATOM 867 C CA . VAL A 1 114 ? 0.170 9.401 -5.571 1.00 98.31 114 VAL A CA 1
ATOM 868 C C . VAL A 1 114 ? -0.037 8.099 -4.788 1.00 98.31 114 VAL A C 1
ATOM 870 O O . VAL A 1 114 ? -0.777 8.084 -3.801 1.00 98.31 114 VAL A O 1
ATOM 873 N N . ALA A 1 115 ? 0.657 7.021 -5.163 1.00 98.00 115 ALA A N 1
ATOM 874 C CA . ALA A 1 115 ? 0.623 5.758 -4.426 1.00 98.00 115 ALA A CA 1
ATOM 875 C C . ALA A 1 115 ? 1.168 5.915 -2.994 1.00 98.00 115 ALA A C 1
ATOM 877 O O . ALA A 1 115 ? 0.501 5.513 -2.040 1.00 98.00 115 ALA A O 1
ATOM 878 N N . ALA A 1 116 ? 2.321 6.568 -2.822 1.00 98.06 116 ALA A N 1
ATOM 879 C CA . ALA A 1 116 ? 2.922 6.825 -1.513 1.00 98.06 116 ALA A CA 1
ATOM 880 C C . ALA A 1 116 ? 2.020 7.693 -0.619 1.00 98.06 116 ALA A C 1
ATOM 882 O O . ALA A 1 116 ? 1.821 7.375 0.553 1.00 98.06 116 ALA A O 1
ATOM 883 N N . LEU A 1 117 ? 1.403 8.741 -1.173 1.00 98.56 117 LEU A N 1
ATOM 884 C CA . LEU A 1 117 ? 0.433 9.577 -0.457 1.00 98.56 117 LEU A CA 1
ATOM 885 C C . LEU A 1 117 ? -0.828 8.800 -0.071 1.00 98.56 117 LEU A C 1
ATOM 887 O O . LEU A 1 117 ? -1.389 9.027 0.999 1.00 98.56 117 LEU A O 1
ATOM 891 N N . THR A 1 118 ? -1.256 7.852 -0.904 1.00 98.38 118 THR A N 1
ATOM 892 C CA . THR A 1 118 ? -2.381 6.971 -0.577 1.00 98.38 118 THR A CA 1
ATOM 893 C C . THR A 1 118 ? -2.039 6.067 0.608 1.00 98.38 118 THR A C 1
ATOM 895 O O . THR A 1 118 ? -2.834 5.974 1.545 1.00 98.38 118 THR A O 1
ATOM 898 N N . ILE A 1 119 ? -0.845 5.460 0.625 1.00 98.25 119 ILE A N 1
ATOM 899 C CA . ILE A 1 119 ? -0.351 4.665 1.765 1.00 98.25 119 ILE A CA 1
ATOM 900 C C . ILE A 1 119 ? -0.249 5.537 3.023 1.00 98.25 119 ILE A C 1
ATOM 902 O O . ILE A 1 119 ? -0.724 5.134 4.085 1.00 98.25 119 ILE A O 1
ATOM 906 N N . LEU A 1 120 ? 0.286 6.757 2.905 1.00 98.62 120 LEU A N 1
ATOM 907 C CA . LEU A 1 120 ? 0.356 7.718 4.007 1.00 98.62 120 LEU A CA 1
ATOM 908 C C . LEU A 1 120 ? -1.032 8.066 4.555 1.00 98.62 120 LEU A C 1
ATOM 910 O O . LEU A 1 120 ? -1.209 8.124 5.769 1.00 98.62 120 LEU A O 1
ATOM 914 N N . GLY A 1 121 ? -2.027 8.262 3.690 1.00 98.50 121 GLY A N 1
ATOM 915 C CA . GLY A 1 121 ? -3.403 8.513 4.110 1.00 98.50 121 GLY A CA 1
ATOM 916 C C . GLY A 1 121 ? -3.999 7.336 4.888 1.00 98.50 121 GLY A C 1
ATOM 917 O O . GLY A 1 121 ? -4.623 7.542 5.927 1.00 98.50 121 GLY A O 1
ATOM 918 N N . TRP A 1 122 ? -3.747 6.097 4.454 1.00 98.50 122 TRP A N 1
ATOM 919 C CA . TRP A 1 122 ? -4.139 4.893 5.197 1.00 98.50 122 TRP A CA 1
ATOM 920 C C . TRP A 1 122 ? -3.420 4.754 6.538 1.00 98.50 122 TRP A C 1
ATOM 922 O O . TRP A 1 122 ? -4.063 4.427 7.535 1.00 98.50 122 TRP A O 1
ATOM 932 N N . PHE A 1 123 ? -2.122 5.053 6.589 1.00 98.56 123 PHE A N 1
ATOM 933 C CA . PHE A 1 123 ? -1.362 5.091 7.836 1.00 98.56 123 PHE A CA 1
ATOM 934 C C . PHE A 1 123 ? -1.922 6.143 8.803 1.00 98.56 123 PHE A C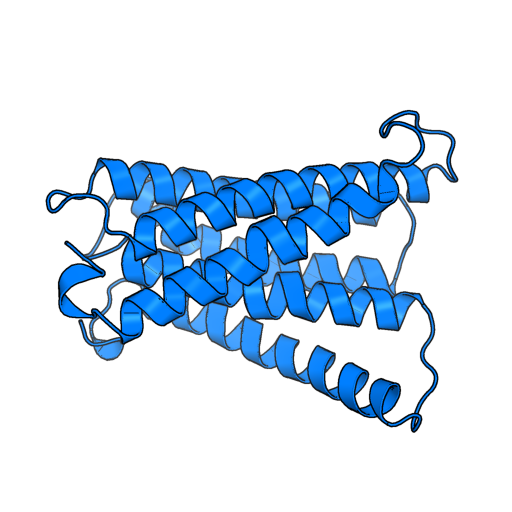 1
ATOM 936 O O . PHE A 1 123 ? -2.246 5.826 9.946 1.00 98.56 123 PHE A O 1
ATOM 943 N N . ALA A 1 124 ? -2.106 7.381 8.340 1.00 98.50 124 ALA A N 1
ATOM 944 C CA . ALA A 1 124 ? -2.649 8.469 9.146 1.00 98.50 124 ALA A CA 1
ATOM 945 C C . ALA A 1 124 ? -4.059 8.145 9.656 1.00 98.50 124 ALA A C 1
ATOM 947 O O . ALA A 1 124 ? -4.357 8.352 10.835 1.00 98.50 124 ALA A O 1
ATOM 948 N N . TRP A 1 125 ? -4.910 7.580 8.795 1.00 98.19 125 TRP A N 1
ATOM 949 C CA . TRP A 1 125 ? -6.236 7.112 9.182 1.00 98.19 125 TRP A CA 1
ATOM 950 C C . TRP A 1 125 ? -6.150 6.042 10.274 1.00 98.19 125 TRP A C 1
ATOM 952 O O . TRP A 1 125 ? -6.798 6.189 11.308 1.00 98.19 125 TRP A O 1
ATOM 962 N N . ALA A 1 126 ? -5.299 5.026 10.109 1.00 97.31 126 ALA A N 1
ATOM 963 C CA . ALA A 1 126 ? -5.111 3.968 11.099 1.00 97.31 126 ALA A CA 1
ATOM 964 C C . ALA A 1 126 ? -4.626 4.518 12.450 1.00 97.31 126 ALA A C 1
ATOM 966 O O . ALA A 1 126 ? -5.164 4.137 13.485 1.00 97.31 126 ALA A O 1
ATOM 967 N N . VAL A 1 127 ? -3.688 5.472 12.460 1.00 97.19 127 VAL A N 1
ATOM 968 C CA . VAL A 1 127 ? -3.218 6.141 13.689 1.00 97.19 127 VAL A CA 1
ATOM 969 C C . VAL A 1 127 ? -4.354 6.886 14.392 1.00 97.19 127 VAL A C 1
ATOM 971 O O . VAL A 1 127 ? -4.505 6.781 15.610 1.00 97.19 127 VAL A O 1
ATOM 974 N N . VAL A 1 128 ? -5.172 7.636 13.647 1.00 95.75 128 VAL A N 1
ATOM 975 C CA . VAL A 1 128 ? -6.335 8.340 14.213 1.00 95.75 128 VAL A CA 1
ATOM 976 C C . VAL A 1 128 ? -7.331 7.345 14.806 1.00 95.75 128 VAL A C 1
ATOM 978 O O . VAL A 1 128 ? -7.840 7.569 15.903 1.00 95.75 128 VAL A O 1
ATOM 981 N N . ARG A 1 129 ? -7.585 6.229 14.115 1.00 94.94 129 ARG A N 1
ATOM 982 C CA . ARG A 1 129 ? -8.471 5.171 14.608 1.00 94.94 129 ARG A CA 1
ATOM 983 C C . ARG A 1 129 ? -7.918 4.469 15.845 1.00 94.94 129 ARG A C 1
ATOM 985 O O . ARG A 1 129 ? -8.678 4.255 16.780 1.00 94.94 129 ARG A O 1
ATOM 992 N N . ALA A 1 130 ? -6.619 4.185 15.877 1.00 93.81 130 ALA A N 1
ATOM 993 C CA . ALA A 1 130 ? -5.940 3.578 17.019 1.00 93.81 130 ALA A CA 1
ATOM 994 C C . ALA A 1 130 ? -6.076 4.444 18.277 1.00 93.81 130 ALA A C 1
ATOM 996 O O . ALA A 1 130 ? -6.412 3.950 19.345 1.00 93.81 130 ALA A O 1
ATOM 997 N N . ARG A 1 131 ? -5.893 5.763 18.142 1.00 91.50 131 ARG A N 1
ATOM 998 C CA . ARG A 1 131 ? -6.058 6.717 19.253 1.00 91.50 131 ARG A CA 1
ATOM 999 C C . ARG A 1 131 ? -7.494 6.817 19.763 1.00 91.50 131 ARG A C 1
ATOM 1001 O O . ARG A 1 131 ? -7.700 7.185 20.912 1.00 91.50 131 ARG A O 1
ATOM 1008 N N . ALA A 1 132 ? -8.470 6.539 18.904 1.00 87.94 132 ALA A N 1
ATOM 1009 C CA . ALA A 1 132 ? -9.888 6.566 19.243 1.00 87.94 132 ALA A CA 1
ATOM 1010 C C . ALA A 1 132 ? -10.417 5.210 19.747 1.00 87.94 132 ALA A C 1
ATOM 1012 O O . ALA A 1 132 ? -11.605 5.105 20.055 1.00 87.94 132 ALA A O 1
ATOM 1013 N N . ALA A 1 133 ? -9.579 4.170 19.794 1.00 85.81 133 ALA A N 1
ATOM 1014 C CA . ALA A 1 133 ? -9.980 2.844 20.236 1.00 85.81 133 ALA A CA 1
ATOM 1015 C C . ALA A 1 133 ? -10.128 2.823 21.764 1.00 85.81 133 ALA A C 1
ATOM 1017 O O . ALA A 1 133 ? -9.153 2.953 22.499 1.00 85.81 133 ALA A O 1
ATOM 1018 N N . ALA A 1 134 ? -11.364 2.663 22.242 1.00 76.94 134 ALA A N 1
ATOM 1019 C CA . ALA A 1 134 ? -11.673 2.668 23.672 1.00 76.94 134 ALA A CA 1
ATOM 1020 C C . ALA A 1 134 ? -11.091 1.458 24.430 1.00 76.94 134 ALA A C 1
ATOM 1022 O O . ALA A 1 134 ? -10.864 1.559 25.631 1.00 76.94 134 ALA A O 1
ATOM 1023 N N . GLY A 1 135 ? -10.856 0.336 23.736 1.00 75.88 135 GLY A N 1
ATOM 1024 C CA . GLY A 1 135 ? -10.252 -0.877 24.305 1.00 75.88 135 GLY A CA 1
ATOM 1025 C C . GLY A 1 135 ? -8.737 -0.789 24.501 1.00 75.88 135 GLY A C 1
ATOM 1026 O O . GLY A 1 135 ? -8.205 -1.459 25.380 1.00 75.88 135 GLY A O 1
ATOM 1027 N N . GLY A 1 136 ? -8.070 0.107 23.765 1.00 84.25 136 GLY A N 1
ATOM 1028 C CA . GLY A 1 136 ? -6.618 0.126 23.641 1.00 84.25 136 GLY A CA 1
ATOM 1029 C C . GLY A 1 136 ? -6.161 -0.192 22.217 1.00 84.25 136 GLY A C 1
ATOM 1030 O O . GLY A 1 136 ? -6.944 -0.180 21.267 1.00 84.25 136 GLY A O 1
ATOM 1031 N N . VAL A 1 137 ? -4.852 -0.393 22.059 1.00 90.81 137 VAL A N 1
ATOM 1032 C CA . VAL A 1 137 ? -4.231 -0.781 20.787 1.00 90.81 137 VAL A CA 1
ATOM 1033 C C . VAL A 1 137 ? -3.560 -2.131 20.997 1.00 90.81 137 VAL A C 1
ATOM 1035 O O . VAL A 1 137 ? -2.558 -2.218 21.712 1.00 90.81 137 VAL A O 1
ATOM 1038 N N . SER A 1 138 ? -4.110 -3.161 20.361 1.00 91.12 138 SER A N 1
ATOM 1039 C CA . SER A 1 138 ? -3.617 -4.534 20.448 1.00 91.12 138 SER A CA 1
ATOM 1040 C C . SER A 1 138 ? -2.250 -4.720 19.775 1.00 91.12 138 SER A C 1
ATOM 1042 O O . SER A 1 138 ? -1.800 -3.895 18.970 1.00 91.12 138 SER A O 1
ATOM 1044 N N . VAL A 1 139 ? -1.581 -5.844 20.057 1.00 91.44 139 VAL A N 1
ATOM 1045 C CA . VAL A 1 139 ? -0.302 -6.203 19.414 1.00 91.44 139 VAL A CA 1
ATOM 1046 C C . VAL A 1 139 ? -0.426 -6.276 17.881 1.00 91.44 139 VAL A C 1
ATOM 1048 O O . VAL A 1 139 ? 0.393 -5.647 17.204 1.00 91.44 139 VAL A O 1
ATOM 1051 N N . PRO A 1 140 ? -1.449 -6.933 17.291 1.00 91.81 140 PRO A N 1
ATOM 1052 C CA . PRO A 1 140 ? -1.641 -6.902 15.842 1.00 91.81 140 PRO A CA 1
ATOM 1053 C C . PRO A 1 140 ? -1.837 -5.501 15.260 1.00 91.81 140 PRO A C 1
ATOM 1055 O O . PRO A 1 140 ? -1.319 -5.202 14.183 1.00 91.81 140 PRO A O 1
ATOM 1058 N N . MET A 1 141 ? -2.558 -4.623 15.964 1.00 93.00 141 MET A N 1
ATOM 1059 C CA . MET A 1 141 ? -2.746 -3.238 15.529 1.00 93.00 141 MET A CA 1
ATOM 1060 C C . MET A 1 141 ? -1.415 -2.481 15.521 1.00 93.00 141 MET A C 1
ATOM 1062 O O . MET A 1 141 ? -1.118 -1.794 14.544 1.00 93.00 141 MET A O 1
ATOM 1066 N N . TRP A 1 142 ? -0.579 -2.647 16.549 1.00 93.75 142 TRP A N 1
ATOM 1067 C CA . TRP A 1 142 ? 0.774 -2.084 16.563 1.00 93.75 142 TRP A CA 1
ATOM 1068 C C . TRP A 1 142 ? 1.647 -2.620 15.433 1.00 93.75 142 TRP A C 1
ATOM 1070 O O . TRP A 1 142 ? 2.315 -1.834 14.761 1.00 93.75 142 TRP A O 1
ATOM 1080 N N . GLY A 1 143 ? 1.602 -3.930 15.186 1.00 93.81 143 GLY A N 1
ATOM 1081 C CA . GLY A 1 143 ? 2.312 -4.554 14.073 1.00 93.81 143 GLY A CA 1
ATOM 1082 C C . GLY A 1 143 ? 1.895 -3.966 12.724 1.00 93.81 143 GLY A C 1
ATOM 1083 O O . GLY A 1 143 ? 2.753 -3.596 11.923 1.00 93.81 143 GLY A O 1
ATOM 1084 N N . LEU A 1 144 ? 0.590 -3.780 12.497 1.00 94.69 144 LEU A N 1
ATOM 1085 C CA . LEU A 1 144 ? 0.085 -3.197 11.252 1.00 94.69 144 LEU A CA 1
ATOM 1086 C C . LEU A 1 144 ? 0.426 -1.706 11.115 1.00 94.69 144 LEU A C 1
ATOM 1088 O O . LEU A 1 144 ? 0.761 -1.258 10.022 1.00 94.69 144 LEU A O 1
ATOM 1092 N N . LEU A 1 145 ? 0.383 -0.936 12.207 1.00 96.06 145 LEU A N 1
ATOM 1093 C CA . LEU A 1 145 ? 0.805 0.469 12.214 1.00 96.06 145 LEU A CA 1
ATOM 1094 C C . LEU A 1 145 ? 2.294 0.611 11.893 1.00 96.06 145 LEU A C 1
ATOM 1096 O O . LEU A 1 145 ? 2.654 1.450 11.068 1.00 96.06 145 LEU A O 1
ATOM 1100 N N . ALA A 1 146 ? 3.144 -0.211 12.511 1.00 95.25 146 ALA A N 1
ATOM 1101 C CA . ALA A 1 146 ? 4.576 -0.229 12.236 1.00 95.25 146 ALA A CA 1
ATOM 1102 C C . ALA A 1 146 ? 4.847 -0.593 10.772 1.00 95.25 146 ALA A C 1
ATOM 1104 O O . ALA A 1 146 ? 5.617 0.093 10.103 1.00 95.25 146 ALA A O 1
ATOM 1105 N N . ALA A 1 147 ? 4.149 -1.602 10.248 1.00 95.75 147 ALA A N 1
ATOM 1106 C CA . ALA A 1 147 ? 4.277 -2.013 8.859 1.00 95.75 147 ALA A CA 1
ATOM 1107 C C . ALA A 1 147 ? 3.801 -0.934 7.867 1.00 95.75 147 ALA A C 1
ATOM 1109 O O . ALA A 1 147 ? 4.429 -0.690 6.840 1.00 95.75 147 ALA A O 1
ATOM 1110 N N . LEU A 1 148 ? 2.696 -0.244 8.154 1.00 97.00 148 LEU A N 1
ATOM 1111 C CA . LEU A 1 148 ? 2.240 0.874 7.325 1.00 97.00 148 LEU A CA 1
ATOM 1112 C C . LEU A 1 148 ? 3.234 2.041 7.363 1.00 97.00 148 LEU A C 1
ATOM 1114 O O . LEU A 1 148 ? 3.500 2.637 6.322 1.00 97.00 148 LEU A O 1
ATOM 1118 N N . ALA A 1 149 ? 3.816 2.344 8.527 1.00 96.81 149 ALA A N 1
ATOM 1119 C CA . ALA A 1 149 ? 4.827 3.389 8.660 1.00 96.81 149 ALA A CA 1
ATOM 1120 C C . ALA A 1 149 ? 6.076 3.084 7.817 1.00 96.81 149 ALA A C 1
ATOM 1122 O O . ALA A 1 149 ? 6.536 3.939 7.061 1.00 96.81 149 ALA A O 1
ATOM 1123 N N . THR A 1 150 ? 6.591 1.857 7.883 1.00 96.56 150 THR A N 1
ATOM 1124 C CA . THR A 1 150 ? 7.728 1.430 7.054 1.00 96.56 150 THR A CA 1
ATOM 1125 C C . THR A 1 150 ? 7.365 1.378 5.574 1.00 96.56 150 THR A C 1
ATOM 1127 O O . THR A 1 150 ? 8.186 1.753 4.744 1.00 96.56 150 THR A O 1
ATOM 1130 N N . SER A 1 151 ? 6.130 1.009 5.219 1.00 96.44 151 SER A N 1
ATOM 1131 C CA . SER A 1 151 ? 5.637 1.075 3.839 1.00 96.44 151 SER A CA 1
ATOM 1132 C C . SER A 1 151 ? 5.636 2.507 3.292 1.00 96.44 151 SER A C 1
ATOM 1134 O O . SER A 1 151 ? 6.037 2.718 2.149 1.00 96.44 151 SER A O 1
ATOM 1136 N N . VAL A 1 152 ? 5.278 3.512 4.106 1.00 97.81 152 VAL A N 1
ATOM 1137 C CA . VAL A 1 152 ? 5.421 4.933 3.732 1.00 97.81 152 VAL A CA 1
ATOM 1138 C C . VAL A 1 152 ? 6.887 5.271 3.467 1.00 97.81 152 VAL A C 1
ATOM 1140 O O . VAL A 1 152 ? 7.195 5.841 2.421 1.00 97.81 152 VAL A O 1
ATOM 1143 N N . THR A 1 153 ? 7.798 4.901 4.372 1.00 96.38 153 THR A N 1
ATOM 1144 C CA . THR A 1 153 ? 9.240 5.135 4.194 1.00 96.38 153 THR A CA 1
ATOM 1145 C C . THR A 1 153 ? 9.758 4.472 2.918 1.00 96.38 153 THR A C 1
ATOM 1147 O O . THR A 1 153 ? 10.401 5.129 2.102 1.00 96.38 153 THR A O 1
ATOM 1150 N N . GLY A 1 154 ? 9.421 3.202 2.694 1.00 95.75 154 GLY A N 1
ATOM 1151 C CA . GLY A 1 154 ? 9.787 2.466 1.489 1.00 95.75 154 GLY A CA 1
ATOM 1152 C C . GLY A 1 154 ? 9.213 3.109 0.227 1.00 95.75 154 GLY A C 1
ATOM 1153 O O . GLY A 1 154 ? 9.933 3.254 -0.758 1.00 95.75 154 GLY A O 1
ATOM 1154 N N . GLY A 1 155 ? 7.965 3.581 0.265 1.00 96.00 155 GLY A N 1
ATOM 1155 C CA . GLY A 1 155 ? 7.326 4.312 -0.830 1.00 96.00 155 GLY A CA 1
ATOM 1156 C C . GLY A 1 155 ? 8.046 5.615 -1.182 1.00 96.00 155 GLY A C 1
ATOM 1157 O O . GLY A 1 155 ? 8.283 5.875 -2.360 1.00 96.00 155 GLY A O 1
ATOM 1158 N N . VAL A 1 156 ? 8.466 6.398 -0.182 1.00 97.00 156 VAL A N 1
ATOM 1159 C CA . VAL A 1 156 ? 9.267 7.616 -0.400 1.00 97.00 156 VAL A CA 1
ATOM 1160 C C . VAL A 1 156 ? 10.588 7.277 -1.083 1.00 97.00 156 VAL A C 1
ATOM 1162 O O . VAL A 1 156 ? 10.901 7.866 -2.114 1.00 97.00 156 VAL A O 1
ATOM 1165 N N . ILE A 1 157 ? 11.334 6.293 -0.569 1.00 96.25 157 ILE A N 1
ATOM 1166 C CA . ILE A 1 157 ? 12.606 5.873 -1.180 1.00 96.25 157 ILE A CA 1
ATOM 1167 C C . ILE A 1 157 ? 12.369 5.379 -2.616 1.00 96.25 157 ILE A C 1
ATOM 1169 O O . ILE A 1 157 ? 13.122 5.737 -3.517 1.00 96.25 157 ILE A O 1
ATOM 1173 N N . GLY A 1 158 ? 11.288 4.633 -2.858 1.00 95.69 158 GLY A N 1
ATOM 1174 C CA . GLY A 1 158 ? 10.920 4.152 -4.191 1.00 95.69 158 GLY A CA 1
ATOM 1175 C C . GLY A 1 158 ? 10.634 5.283 -5.183 1.00 95.69 158 GLY A C 1
ATOM 1176 O O . GLY A 1 158 ? 11.066 5.217 -6.331 1.00 95.69 158 GLY A O 1
ATOM 1177 N N . VAL A 1 159 ? 9.968 6.356 -4.746 1.00 97.12 159 VAL A N 1
ATOM 1178 C CA . VAL A 1 159 ? 9.740 7.555 -5.572 1.00 97.12 159 VAL A CA 1
ATOM 1179 C C . VAL A 1 159 ? 11.053 8.267 -5.886 1.00 97.12 159 VAL A C 1
ATOM 1181 O O . VAL A 1 159 ? 11.293 8.604 -7.045 1.00 97.12 159 VAL A O 1
ATOM 1184 N N . LEU A 1 160 ? 11.917 8.469 -4.886 1.00 96.81 160 LEU A N 1
ATOM 1185 C CA . LEU A 1 160 ? 13.231 9.089 -5.088 1.00 96.81 160 LEU A CA 1
ATOM 1186 C C . LEU A 1 160 ? 14.085 8.260 -6.054 1.00 96.81 160 LEU A C 1
ATOM 1188 O O . LEU A 1 160 ? 14.705 8.812 -6.961 1.00 96.81 160 LEU A O 1
ATOM 1192 N N . TYR A 1 161 ? 14.043 6.935 -5.932 1.00 95.25 161 TYR A N 1
ATOM 1193 C CA . TYR A 1 161 ? 14.726 6.038 -6.856 1.00 95.25 161 TYR A CA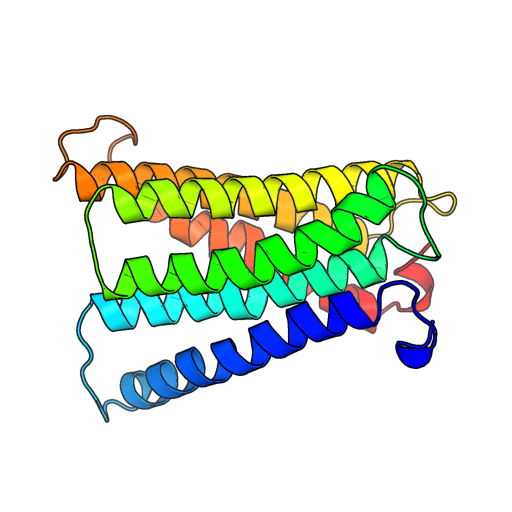 1
ATOM 1194 C C . TYR A 1 161 ? 14.140 6.113 -8.273 1.00 95.25 161 TYR A C 1
ATOM 1196 O O . TYR A 1 161 ? 14.880 6.178 -9.252 1.00 95.25 161 TYR A O 1
ATOM 1204 N N . GLY A 1 162 ? 12.815 6.214 -8.403 1.00 95.31 162 GLY A N 1
ATOM 1205 C CA . GLY A 1 162 ? 12.157 6.470 -9.685 1.00 95.31 162 GLY A CA 1
ATOM 1206 C C . GLY A 1 162 ? 12.585 7.793 -10.332 1.00 95.31 162 GLY A C 1
ATOM 1207 O O . GLY A 1 162 ? 12.767 7.843 -11.545 1.00 95.31 162 GLY A O 1
ATOM 1208 N N . ILE A 1 163 ? 12.794 8.853 -9.543 1.00 97.12 163 ILE A N 1
ATOM 1209 C CA . ILE A 1 163 ? 13.324 10.142 -10.023 1.00 97.12 163 ILE A CA 1
ATOM 1210 C C . ILE A 1 163 ? 14.768 9.987 -10.508 1.00 97.12 163 ILE A C 1
ATOM 1212 O O . ILE A 1 163 ? 15.104 10.490 -11.581 1.00 97.12 163 ILE A O 1
ATOM 1216 N N . LEU A 1 164 ? 15.609 9.275 -9.751 1.00 95.12 164 LEU A N 1
ATOM 1217 C CA . LEU A 1 164 ? 16.988 8.988 -10.142 1.00 95.12 164 LEU A CA 1
ATOM 1218 C C . LEU A 1 164 ? 17.030 8.269 -11.499 1.00 95.12 164 LEU A C 1
ATOM 1220 O O . LEU A 1 164 ? 17.723 8.735 -12.404 1.00 95.12 164 LEU A O 1
ATOM 1224 N N . ILE A 1 165 ? 16.221 7.219 -11.676 1.00 94.44 165 ILE A N 1
ATOM 1225 C CA . ILE A 1 165 ? 16.087 6.486 -12.946 1.00 94.44 165 ILE A CA 1
ATOM 1226 C C . ILE A 1 165 ? 15.614 7.412 -14.074 1.00 94.44 165 ILE A C 1
ATOM 1228 O O . ILE A 1 165 ? 16.272 7.489 -15.110 1.00 94.44 165 ILE A O 1
ATOM 1232 N N . ALA A 1 166 ? 14.526 8.161 -13.867 1.00 96.94 166 ALA A N 1
ATOM 1233 C CA . ALA A 1 166 ? 13.959 9.051 -14.884 1.00 96.94 166 ALA A CA 1
ATOM 1234 C C . ALA A 1 166 ? 14.940 10.151 -15.329 1.00 96.94 166 ALA A C 1
ATOM 1236 O O . ALA A 1 166 ? 14.928 10.573 -16.484 1.00 96.94 166 ALA A O 1
ATOM 1237 N N . SER A 1 167 ? 15.810 10.589 -14.417 1.00 96.44 167 SER A N 1
ATOM 1238 C CA . SER A 1 167 ? 16.881 11.559 -14.670 1.00 96.44 167 SER A CA 1
ATOM 1239 C C . SER A 1 167 ? 18.167 10.949 -15.237 1.00 96.44 167 SER A C 1
ATOM 1241 O O . SER A 1 167 ? 19.156 11.658 -15.371 1.00 96.44 167 SER A O 1
ATOM 1243 N N . ARG A 1 168 ? 18.197 9.640 -15.528 1.00 93.81 168 ARG A N 1
ATOM 1244 C CA . ARG A 1 168 ? 19.397 8.906 -15.977 1.00 93.81 168 ARG A CA 1
ATOM 1245 C C . ARG A 1 168 ? 20.593 9.017 -15.019 1.00 93.81 168 ARG A C 1
ATOM 1247 O O . ARG A 1 168 ? 21.737 8.932 -15.450 1.00 93.81 168 ARG A O 1
ATOM 1254 N N . GLY A 1 169 ? 20.330 9.173 -13.721 1.00 91.19 169 GLY A N 1
ATOM 1255 C CA . GLY A 1 16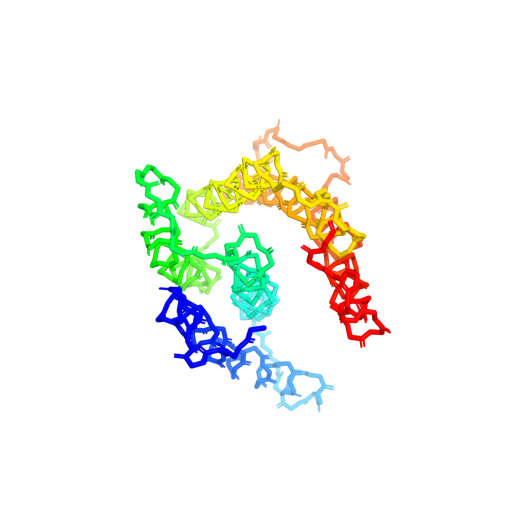9 ? 21.361 9.283 -12.682 1.00 91.19 169 GLY A CA 1
ATOM 1256 C C . GLY A 1 169 ? 21.766 10.716 -12.307 1.00 91.19 169 GLY A C 1
ATOM 1257 O O . GLY A 1 169 ? 22.564 10.905 -11.383 1.00 91.19 169 GLY A O 1
ATOM 1258 N N . ASP A 1 170 ? 21.213 11.732 -12.973 1.00 92.12 170 ASP A N 1
ATOM 1259 C CA . ASP A 1 170 ? 21.604 13.128 -12.746 1.00 92.12 170 ASP A CA 1
ATOM 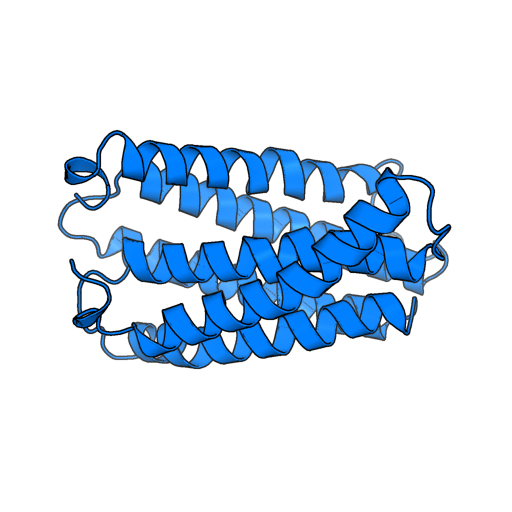1260 C C . ASP A 1 170 ? 21.046 13.694 -11.430 1.00 92.12 170 ASP A C 1
ATOM 1262 O O . ASP A 1 170 ? 21.705 14.491 -10.753 1.00 92.12 170 ASP A O 1
ATOM 1266 N N . ALA A 1 171 ? 19.845 13.274 -11.025 1.00 90.62 171 ALA A N 1
ATOM 1267 C CA . ALA A 1 171 ? 19.193 13.781 -9.823 1.00 90.62 171 ALA A CA 1
ATOM 1268 C C . ALA A 1 171 ? 19.874 13.266 -8.543 1.00 90.62 171 ALA A C 1
ATOM 1270 O O . ALA A 1 171 ? 19.837 12.079 -8.233 1.00 90.62 171 ALA A O 1
ATOM 1271 N N . LYS A 1 172 ? 20.429 14.172 -7.731 1.00 91.31 172 LYS A N 1
ATOM 1272 C CA . LYS A 1 172 ? 21.071 13.858 -6.437 1.00 91.31 172 LYS A CA 1
ATOM 1273 C C . LYS A 1 172 ? 20.053 13.728 -5.300 1.00 91.31 172 LYS A C 1
ATOM 1275 O O . LYS A 1 172 ? 20.104 14.453 -4.312 1.00 91.31 172 LYS A O 1
ATOM 1280 N N . VAL A 1 173 ? 19.081 12.839 -5.491 1.00 91.44 173 VAL A N 1
ATOM 1281 C CA . VAL A 1 173 ? 17.950 12.615 -4.570 1.00 91.44 173 VAL A CA 1
ATOM 1282 C C . VAL A 1 173 ? 18.151 11.428 -3.626 1.00 91.44 173 VAL A C 1
ATOM 1284 O O . VAL A 1 173 ? 17.434 11.315 -2.635 1.00 91.44 173 VAL A O 1
ATOM 1287 N N . LEU A 1 174 ? 19.129 10.567 -3.912 1.00 89.56 174 LEU A N 1
ATOM 1288 C CA . LEU A 1 174 ? 19.574 9.478 -3.048 1.00 89.56 174 LEU A CA 1
ATOM 1289 C C . LEU A 1 174 ? 21.096 9.565 -2.864 1.00 89.56 174 LEU A C 1
ATOM 1291 O O . LEU A 1 174 ? 21.786 9.976 -3.800 1.00 89.56 174 LEU A O 1
ATOM 1295 N N . PRO A 1 175 ? 21.620 9.212 -1.677 1.00 88.31 175 PRO A N 1
ATOM 1296 C CA . PRO A 1 175 ? 23.054 9.032 -1.488 1.00 88.31 175 PRO A CA 1
ATOM 1297 C C . PRO A 1 175 ? 23.542 7.784 -2.236 1.00 88.31 175 PRO A C 1
ATOM 1299 O O . PRO A 1 175 ? 22.763 6.859 -2.477 1.00 88.31 175 PRO A O 1
ATOM 1302 N N . ASP A 1 176 ? 24.836 7.748 -2.551 1.00 83.69 176 ASP A N 1
ATOM 1303 C CA . ASP A 1 176 ? 25.473 6.588 -3.183 1.00 83.69 176 ASP A CA 1
ATOM 1304 C C . ASP A 1 176 ? 25.268 5.321 -2.329 1.00 83.69 176 ASP A C 1
ATOM 1306 O O . ASP A 1 176 ? 25.477 5.342 -1.112 1.00 83.69 176 ASP A O 1
ATOM 1310 N N . GLY A 1 177 ? 24.844 4.219 -2.959 1.00 79.94 177 GLY A N 1
ATOM 1311 C CA . GLY A 1 177 ? 24.519 2.961 -2.274 1.00 79.94 177 GLY A CA 1
ATOM 1312 C C . GLY A 1 177 ? 23.134 2.935 -1.612 1.00 79.94 177 GLY A C 1
ATOM 1313 O O . GLY A 1 177 ? 22.808 1.991 -0.893 1.00 79.94 177 GLY A O 1
ATOM 1314 N N . GLY A 1 178 ? 22.312 3.972 -1.810 1.00 82.88 178 GLY A N 1
ATOM 1315 C CA . GLY A 1 178 ? 20.948 4.061 -1.283 1.00 82.88 178 GLY A CA 1
ATOM 1316 C C . GLY A 1 178 ? 19.895 3.273 -2.074 1.00 82.88 178 GLY A C 1
ATOM 1317 O O . GLY A 1 178 ? 18.739 3.224 -1.654 1.00 82.88 178 GLY A O 1
ATOM 1318 N N . GLU A 1 179 ? 20.252 2.664 -3.204 1.00 84.44 179 GLU A N 1
ATOM 1319 C CA . GLU A 1 179 ? 19.329 1.980 -4.119 1.00 84.44 179 GLU A CA 1
ATOM 1320 C C . GLU A 1 179 ? 18.660 0.763 -3.463 1.00 84.44 179 GLU A C 1
ATOM 1322 O O . GLU A 1 179 ? 17.453 0.551 -3.606 1.00 84.44 179 GLU A O 1
ATOM 1327 N N . ASP A 1 180 ? 19.422 0.017 -2.661 1.00 88.44 180 ASP A N 1
ATOM 1328 C CA . ASP A 1 180 ? 18.953 -1.191 -1.971 1.00 88.44 180 ASP A CA 1
ATOM 1329 C C . ASP A 1 180 ? 18.096 -0.883 -0.733 1.00 88.44 180 ASP A C 1
ATOM 1331 O O . ASP A 1 180 ? 17.402 -1.759 -0.203 1.00 88.44 180 ASP A O 1
ATOM 1335 N N . ALA A 1 181 ? 18.076 0.375 -0.279 1.00 90.75 181 ALA A N 1
ATOM 1336 C CA . ALA A 1 181 ? 17.279 0.779 0.875 1.00 90.75 181 ALA A CA 1
ATOM 1337 C C . ALA A 1 181 ? 15.774 0.622 0.610 1.00 90.75 181 ALA A C 1
ATOM 1339 O O . ALA A 1 181 ? 15.016 0.296 1.528 1.00 90.75 181 ALA A O 1
ATOM 1340 N N . HIS A 1 182 ? 15.333 0.812 -0.640 1.00 92.31 182 HIS A N 1
ATOM 1341 C CA . HIS A 1 182 ? 13.934 0.632 -1.021 1.00 92.31 182 HIS A CA 1
ATOM 1342 C C . HIS A 1 182 ? 13.463 -0.821 -0.824 1.00 92.31 182 HIS A C 1
ATOM 1344 O O . HIS A 1 182 ? 12.579 -1.035 0.014 1.00 92.31 182 HIS A O 1
ATOM 1350 N N . PRO A 1 183 ? 14.027 -1.831 -1.521 1.00 90.44 183 PRO A N 1
ATOM 1351 C CA . PRO A 1 183 ? 13.577 -3.213 -1.369 1.00 90.44 183 PRO A CA 1
ATOM 1352 C C . PRO A 1 183 ? 13.766 -3.733 0.062 1.00 90.44 183 PRO A C 1
ATOM 1354 O O . PRO A 1 183 ? 12.874 -4.412 0.573 1.00 90.44 183 PRO A O 1
ATOM 1357 N N . ALA A 1 184 ? 14.850 -3.362 0.755 1.00 91.19 184 ALA A N 1
ATOM 1358 C CA . ALA A 1 184 ? 15.057 -3.749 2.152 1.00 91.19 184 ALA A CA 1
ATOM 1359 C C . ALA A 1 184 ? 13.934 -3.230 3.068 1.00 91.19 184 ALA A C 1
ATOM 1361 O O . ALA A 1 184 ? 13.375 -3.988 3.864 1.00 91.19 184 ALA A O 1
ATOM 1362 N N . THR A 1 185 ? 13.545 -1.960 2.915 1.00 93.38 185 THR A N 1
ATOM 1363 C CA . THR A 1 185 ? 12.455 -1.360 3.700 1.00 93.38 185 THR A CA 1
ATOM 1364 C C . THR A 1 185 ? 11.109 -2.008 3.379 1.00 93.38 185 THR A C 1
ATOM 1366 O O . THR A 1 185 ? 10.326 -2.282 4.288 1.00 93.38 185 THR A O 1
ATOM 1369 N N . MET A 1 186 ? 10.839 -2.302 2.104 1.00 94.00 186 MET A N 1
ATOM 1370 C CA . MET A 1 186 ? 9.576 -2.921 1.692 1.00 94.00 186 MET A CA 1
ATOM 1371 C C . MET A 1 186 ? 9.452 -4.368 2.183 1.00 94.00 186 MET A C 1
ATOM 1373 O O . MET A 1 186 ? 8.385 -4.765 2.640 1.00 94.00 186 MET A O 1
ATOM 1377 N N . VAL A 1 187 ? 10.522 -5.162 2.146 1.00 90.88 187 VAL A N 1
ATOM 1378 C CA . VAL A 1 187 ? 10.462 -6.575 2.552 1.00 90.88 187 VAL A CA 1
ATOM 1379 C C . VAL A 1 187 ? 10.597 -6.730 4.066 1.00 90.88 187 VAL A C 1
ATOM 1381 O O . VAL A 1 187 ? 9.696 -7.254 4.721 1.00 90.88 187 VAL A O 1
ATOM 1384 N N . VAL A 1 188 ? 11.707 -6.261 4.638 1.00 91.38 188 VAL A N 1
ATOM 1385 C CA . VAL A 1 188 ? 12.021 -6.465 6.062 1.00 91.38 188 VAL A CA 1
ATOM 1386 C C . VAL A 1 188 ? 11.187 -5.539 6.936 1.00 91.38 188 VAL A C 1
ATOM 1388 O O . VAL A 1 188 ? 10.685 -5.956 7.975 1.00 91.38 188 VAL A O 1
ATOM 1391 N N . GLY A 1 189 ? 11.022 -4.286 6.514 1.00 89.62 189 GLY A N 1
ATOM 1392 C CA . GLY A 1 189 ? 10.281 -3.289 7.279 1.00 89.62 189 GLY A CA 1
ATOM 1393 C C . GLY A 1 189 ? 8.768 -3.440 7.165 1.00 89.62 189 GLY A C 1
ATOM 1394 O O . GLY A 1 189 ? 8.070 -3.175 8.139 1.00 89.62 189 GLY A O 1
ATOM 1395 N N . PHE A 1 190 ? 8.245 -3.839 6.004 1.00 94.31 190 PHE A N 1
ATOM 1396 C CA . PHE A 1 190 ? 6.801 -3.890 5.755 1.00 94.31 190 PHE A CA 1
ATOM 1397 C C . PHE A 1 190 ? 6.253 -5.322 5.694 1.00 94.31 190 PHE A C 1
ATOM 1399 O O . PHE A 1 190 ? 5.446 -5.685 6.549 1.00 94.31 190 PHE A O 1
ATOM 1406 N N . LEU A 1 191 ? 6.683 -6.155 4.741 1.00 92.44 191 LEU A N 1
ATOM 1407 C CA . LEU A 1 191 ? 6.071 -7.476 4.523 1.00 92.44 191 LEU A CA 1
ATOM 1408 C C . LEU A 1 191 ? 6.181 -8.410 5.734 1.00 92.44 191 LEU A C 1
ATOM 1410 O O . LEU A 1 191 ? 5.187 -9.028 6.124 1.00 92.44 191 LEU A O 1
ATOM 1414 N N . VAL A 1 192 ? 7.366 -8.504 6.343 1.00 91.31 192 VAL A N 1
ATOM 1415 C CA . VAL A 1 192 ? 7.584 -9.380 7.505 1.00 91.31 192 VAL A CA 1
ATOM 1416 C C . VAL A 1 192 ? 6.709 -8.952 8.697 1.00 91.31 192 VAL A C 1
ATOM 1418 O O . VAL A 1 192 ? 5.963 -9.798 9.202 1.00 91.31 192 VAL A O 1
ATOM 1421 N N . PRO A 1 193 ? 6.681 -7.667 9.109 1.00 91.38 193 PRO A N 1
ATOM 1422 C CA . PRO A 1 193 ? 5.782 -7.211 10.168 1.00 91.38 193 PRO A CA 1
ATOM 1423 C C . PRO A 1 193 ? 4.292 -7.393 9.870 1.00 91.38 193 PRO A C 1
ATOM 1425 O O . PRO A 1 193 ? 3.552 -7.760 10.782 1.00 91.38 193 PRO A O 1
ATOM 1428 N N . VAL A 1 194 ? 3.838 -7.211 8.620 1.00 92.00 194 VAL A N 1
ATOM 1429 C CA . VAL A 1 194 ? 2.448 -7.545 8.240 1.00 92.00 194 VAL A CA 1
ATOM 1430 C C . VAL A 1 194 ? 2.162 -9.016 8.516 1.00 92.00 194 VAL A C 1
ATOM 1432 O O . VAL A 1 194 ? 1.159 -9.330 9.153 1.00 92.00 194 VAL A O 1
ATOM 1435 N N . GLY A 1 195 ? 3.034 -9.915 8.051 1.00 89.69 195 GLY A N 1
ATOM 1436 C CA . GLY A 1 195 ? 2.867 -11.353 8.247 1.00 89.69 195 GLY A CA 1
ATOM 1437 C C . GLY A 1 195 ? 2.777 -11.716 9.727 1.00 89.69 195 GLY A C 1
ATOM 1438 O O . GLY A 1 195 ? 1.854 -12.419 10.133 1.00 89.69 195 GLY A O 1
ATOM 1439 N N . MET A 1 196 ? 3.675 -11.167 10.547 1.00 90.00 196 MET A N 1
ATOM 1440 C CA . MET A 1 196 ? 3.661 -11.370 11.998 1.00 90.00 196 MET A CA 1
ATOM 1441 C C . MET A 1 196 ? 2.378 -10.842 12.650 1.00 90.00 196 MET A C 1
ATOM 1443 O O . MET A 1 196 ? 1.767 -11.549 13.446 1.00 90.00 196 MET A O 1
ATOM 1447 N N . ALA A 1 197 ? 1.936 -9.635 12.285 1.00 90.44 197 ALA A N 1
ATOM 1448 C CA . ALA A 1 197 ? 0.716 -9.036 12.819 1.00 90.44 197 ALA A CA 1
ATOM 1449 C C . ALA A 1 197 ? -0.524 -9.872 12.478 1.00 90.44 197 ALA A C 1
ATOM 1451 O O . ALA A 1 197 ? -1.366 -10.114 13.341 1.00 90.44 197 ALA A O 1
ATOM 1452 N N . VAL A 1 198 ? -0.626 -10.351 11.235 1.00 88.00 198 VAL A N 1
ATOM 1453 C CA . VAL A 1 198 ? -1.727 -11.219 10.802 1.00 88.00 198 VAL A CA 1
ATOM 1454 C C . VAL A 1 198 ? -1.685 -12.551 11.547 1.00 88.00 198 VAL A C 1
ATOM 1456 O O . VAL A 1 198 ? -2.715 -12.976 12.058 1.00 88.00 198 VAL A O 1
ATOM 1459 N N . VAL A 1 199 ? -0.528 -13.201 11.673 1.00 89.19 199 VAL A N 1
ATOM 1460 C CA . VAL A 1 199 ? -0.415 -14.459 12.434 1.00 89.19 199 VAL A CA 1
ATOM 1461 C C . VAL A 1 199 ? -0.853 -14.266 13.887 1.00 89.19 199 VAL A C 1
ATOM 1463 O O . VAL A 1 199 ? -1.620 -15.079 14.397 1.00 89.19 199 VAL A O 1
ATOM 1466 N N . GLU A 1 200 ? -0.468 -13.161 14.525 1.00 88.50 200 GLU A N 1
ATOM 1467 C CA . GLU A 1 200 ? -0.897 -12.846 15.890 1.00 88.50 200 GLU A CA 1
ATOM 1468 C C . GLU A 1 200 ? -2.427 -12.715 15.996 1.00 88.50 200 GLU A C 1
ATOM 1470 O O . GLU A 1 200 ? -3.017 -13.253 16.931 1.00 88.50 200 GLU A O 1
ATOM 1475 N N . THR A 1 201 ? -3.104 -12.109 15.003 1.00 84.81 201 THR A N 1
ATOM 1476 C CA . THR A 1 201 ? -4.585 -12.064 14.998 1.00 84.81 201 THR A CA 1
ATOM 1477 C C . THR A 1 201 ? -5.235 -13.446 14.982 1.00 84.81 201 THR A C 1
ATOM 1479 O O . THR A 1 201 ? -6.330 -13.608 15.515 1.00 84.81 201 THR A O 1
ATOM 1482 N N . TRP A 1 202 ? -4.581 -14.440 14.378 1.00 84.44 202 TRP A N 1
ATOM 1483 C CA . TRP A 1 202 ? -5.079 -15.814 14.322 1.00 84.44 202 TRP A CA 1
ATOM 1484 C C . TRP A 1 202 ? -4.776 -16.599 15.592 1.00 84.44 202 TRP A C 1
ATOM 1486 O O . TRP A 1 202 ? -5.601 -17.402 16.022 1.00 84.44 202 TRP A O 1
ATOM 1496 N N . LEU A 1 203 ? -3.603 -16.381 16.187 1.00 87.00 203 LEU A N 1
ATOM 1497 C CA . LEU A 1 203 ? -3.200 -17.056 17.419 1.00 87.00 203 LEU A CA 1
ATOM 1498 C C . LEU A 1 203 ? -3.952 -16.522 18.640 1.00 87.00 203 LEU A C 1
ATOM 1500 O O . LEU A 1 203 ? -4.181 -17.276 19.585 1.00 87.00 203 LEU A O 1
ATOM 1504 N N . ARG A 1 204 ? -4.339 -15.240 18.623 1.00 85.19 204 ARG A N 1
ATOM 1505 C CA . ARG A 1 204 ? -5.021 -14.562 19.733 1.00 85.19 204 ARG A CA 1
ATOM 1506 C C . ARG A 1 204 ? -6.190 -13.700 19.244 1.00 85.19 204 ARG A C 1
ATOM 1508 O O . ARG A 1 204 ? -6.141 -12.472 19.329 1.00 85.19 204 ARG A O 1
ATOM 1515 N N . PRO A 1 205 ? -7.264 -14.323 18.732 1.00 80.94 205 PRO A N 1
ATOM 1516 C CA . PRO A 1 205 ? -8.380 -13.594 18.131 1.00 80.94 205 PRO A CA 1
ATOM 1517 C C . PRO A 1 205 ? -9.109 -12.681 19.125 1.00 80.94 205 PRO A C 1
ATOM 1519 O O . PRO A 1 205 ? -9.573 -11.611 18.730 1.00 80.94 205 PRO A O 1
ATOM 1522 N N . ASP A 1 206 ? -9.164 -13.068 20.402 1.00 79.06 206 ASP A N 1
ATOM 1523 C CA . ASP A 1 206 ? -9.851 -12.305 21.451 1.00 79.06 206 ASP A CA 1
ATOM 1524 C C . ASP A 1 206 ? -9.079 -11.038 21.858 1.00 79.06 206 ASP A C 1
ATOM 1526 O O . ASP A 1 206 ? -9.692 -10.036 22.211 1.00 79.06 206 ASP A O 1
ATOM 1530 N N . GLU A 1 207 ? -7.746 -11.053 21.734 1.00 78.69 207 GLU A N 1
ATOM 1531 C CA . GLU A 1 207 ? -6.862 -9.916 22.042 1.00 78.69 207 GLU A CA 1
ATOM 1532 C C . GLU A 1 207 ? -6.639 -9.005 20.826 1.00 78.69 207 GLU A C 1
ATOM 1534 O O . GLU A 1 207 ? -6.147 -7.890 20.953 1.00 78.69 207 GLU A O 1
ATOM 1539 N N . ALA A 1 208 ? -6.987 -9.447 19.615 1.00 73.50 208 ALA A N 1
ATOM 1540 C CA . ALA A 1 208 ? -6.645 -8.737 18.383 1.00 73.50 208 ALA A CA 1
ATOM 1541 C C . ALA A 1 208 ? -7.354 -7.379 18.216 1.00 73.50 208 ALA A C 1
ATOM 1543 O O . ALA A 1 208 ? -6.913 -6.558 17.407 1.00 73.50 208 ALA A O 1
ATOM 1544 N N . ARG A 1 209 ? -8.447 -7.142 18.949 1.00 65.75 209 ARG A N 1
ATOM 1545 C CA . ARG A 1 209 ? -9.322 -5.959 18.818 1.00 65.75 209 ARG A CA 1
ATOM 1546 C C . ARG A 1 209 ? -9.568 -5.200 20.126 1.00 65.75 209 ARG A C 1
ATOM 1548 O O . ARG A 1 209 ? -10.315 -4.224 20.115 1.00 65.75 209 ARG A O 1
ATOM 1555 N N . THR A 1 210 ? -8.976 -5.658 21.223 1.00 59.59 210 THR A N 1
ATOM 1556 C CA . THR A 1 210 ? -9.019 -5.020 22.545 1.00 59.59 210 THR A CA 1
ATOM 1557 C C . THR A 1 210 ? -7.662 -4.409 22.829 1.00 59.59 210 THR A C 1
ATOM 1559 O O . THR A 1 210 ? -7.618 -3.196 23.103 1.00 59.59 210 THR A O 1
#

Sequence (210 aa):
MDLTTHAYRSQIRLLLGTALVMFVFTVVIGILNGTDLVDFDREVLLTHVHVGTLAWITLSVFAATLWLFADGPLSGAADGWARTGSWLAAGTVVVYNLTFLTTDGYLRPVVGTVAALTILGWFAWAVVRARAAAGGVSVPMWGLLAALATSVTGGVIGVLYGILIASRGDAKVLPDGGEDAHPATMVVGFLVPVGMAVVETWLRPDEART

Foldseek 3Di:
DDLVPQPLNVLLCLLQVLLVVLVVLLVVVCVCVVVVVDDDDPLSVVLSVLSNQQRNPVSNLLSVLSVQLDPDDDDDPLNVCSVVLSVLSSVLSVVLSVCSNPDLAPVNLVSLVSNLVSLVSSLVSLVVSQVVQPVHQFPLSVLSSQQSVLVSVLSVLVSLVSNCRNVVNPDPSAPPPSNVVNVCSSVVRHVVSNVVSVVCCVVCVPRSRD

Radius of gyration: 17.6 Å; chains: 1; bounding box: 48×36×44 Å

pLDDT: mean 93.48, std 6.33, range [59.31, 98.62]